Protein AF-A0A428P0E7-F1 (afdb_monomer)

Structure (mmCIF, N/CA/C/O backbone):
data_AF-A0A428P0E7-F1
#
_entry.id   AF-A0A428P0E7-F1
#
loop_
_atom_site.group_PDB
_atom_site.id
_atom_site.type_symbol
_atom_site.label_atom_id
_atom_site.label_alt_id
_atom_site.label_comp_id
_atom_site.label_asym_id
_atom_site.label_entity_id
_atom_site.label_seq_id
_atom_site.pdbx_PDB_ins_code
_atom_site.Cartn_x
_atom_site.Cartn_y
_atom_site.Cartn_z
_atom_site.occupancy
_atom_site.B_iso_or_equiv
_atom_site.auth_seq_id
_atom_site.auth_comp_id
_atom_site.auth_asym_id
_atom_site.auth_atom_id
_atom_site.pdbx_PDB_model_num
ATOM 1 N N . MET A 1 1 ? 19.859 0.993 2.991 1.00 83.44 1 MET A N 1
ATOM 2 C CA . MET A 1 1 ? 20.998 0.304 2.338 1.00 83.44 1 MET A CA 1
ATOM 3 C C . MET A 1 1 ? 20.613 -0.253 0.971 1.00 83.44 1 MET A C 1
ATOM 5 O O . MET A 1 1 ? 21.169 0.226 -0.002 1.00 83.44 1 MET A O 1
ATOM 9 N N . THR A 1 2 ? 19.647 -1.174 0.859 1.00 90.06 2 THR A N 1
ATOM 10 C CA . THR A 1 2 ? 19.227 -1.771 -0.430 1.00 90.06 2 THR A CA 1
ATOM 11 C C . THR A 1 2 ? 18.917 -0.750 -1.527 1.00 90.06 2 THR A C 1
ATOM 13 O O . THR A 1 2 ? 19.441 -0.873 -2.625 1.00 90.06 2 THR A O 1
ATOM 16 N N . ILE A 1 3 ? 18.139 0.295 -1.221 1.00 90.88 3 ILE A N 1
ATOM 17 C CA . ILE A 1 3 ? 17.806 1.360 -2.185 1.00 90.88 3 ILE A CA 1
ATOM 18 C C . ILE A 1 3 ? 19.071 2.040 -2.725 1.00 90.88 3 ILE A C 1
ATOM 20 O O . ILE A 1 3 ? 19.187 2.254 -3.923 1.00 90.88 3 ILE A O 1
ATOM 24 N N . ILE A 1 4 ? 20.049 2.312 -1.856 1.00 92.00 4 ILE A N 1
ATOM 25 C CA . ILE A 1 4 ? 21.324 2.932 -2.242 1.00 92.00 4 ILE A CA 1
ATOM 26 C C 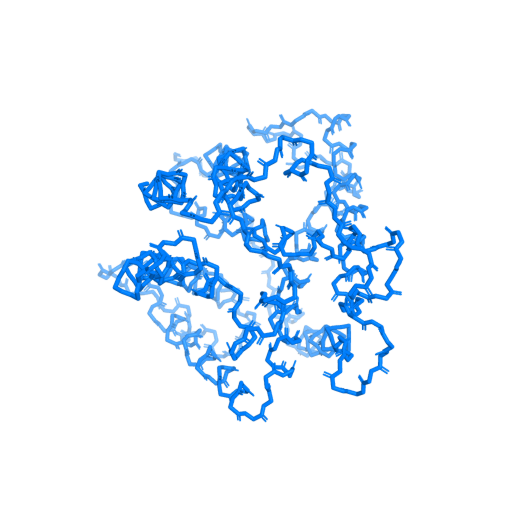. ILE A 1 4 ? 22.121 1.987 -3.147 1.00 92.00 4 ILE A C 1
ATOM 28 O O . ILE A 1 4 ? 22.670 2.426 -4.150 1.00 92.00 4 ILE A O 1
ATOM 32 N N . VAL A 1 5 ? 22.159 0.690 -2.824 1.00 92.25 5 V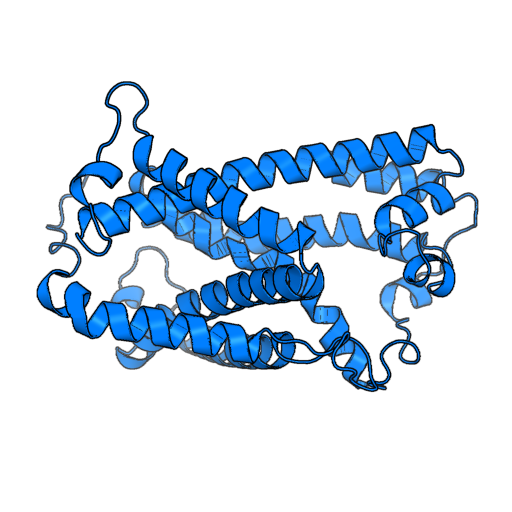AL A N 1
ATOM 33 C CA . VAL A 1 5 ? 22.839 -0.315 -3.657 1.00 92.25 5 VAL A CA 1
ATOM 34 C C . VAL A 1 5 ? 22.206 -0.383 -5.045 1.00 92.25 5 VAL A C 1
ATOM 36 O O . VAL A 1 5 ? 22.932 -0.361 -6.031 1.00 92.25 5 VAL A O 1
ATOM 39 N N . ILE A 1 6 ? 20.873 -0.413 -5.133 1.00 91.62 6 ILE A N 1
ATOM 40 C CA . ILE A 1 6 ? 20.148 -0.442 -6.412 1.00 91.62 6 ILE A CA 1
ATOM 41 C C . ILE A 1 6 ? 20.398 0.848 -7.200 1.00 91.62 6 ILE A C 1
ATOM 43 O O . ILE A 1 6 ? 20.739 0.778 -8.377 1.00 91.62 6 ILE A O 1
ATOM 47 N N . LEU A 1 7 ? 20.318 2.011 -6.547 1.00 92.31 7 LEU A N 1
ATOM 48 C CA . LEU A 1 7 ? 20.616 3.304 -7.163 1.00 92.31 7 LEU A CA 1
ATOM 49 C C . LEU A 1 7 ? 22.021 3.325 -7.765 1.00 92.31 7 LEU A C 1
ATOM 51 O O . LEU A 1 7 ? 22.182 3.654 -8.938 1.00 92.31 7 LEU A O 1
ATOM 55 N N . VAL A 1 8 ? 23.036 2.946 -6.986 1.00 91.56 8 VAL A N 1
ATOM 56 C CA . VAL A 1 8 ? 24.429 2.945 -7.450 1.00 91.56 8 VAL A CA 1
ATOM 57 C C . VAL A 1 8 ? 24.628 1.911 -8.555 1.00 91.56 8 VAL A C 1
ATOM 59 O O . VAL A 1 8 ? 25.238 2.227 -9.570 1.00 91.56 8 VAL A O 1
ATOM 62 N N . ALA A 1 9 ? 24.092 0.699 -8.402 1.00 90.69 9 ALA A N 1
ATOM 63 C CA . ALA A 1 9 ? 24.261 -0.370 -9.381 1.00 90.69 9 ALA A CA 1
ATOM 64 C C . ALA A 1 9 ? 23.660 -0.010 -10.746 1.00 90.69 9 ALA A C 1
ATOM 66 O O . ALA A 1 9 ? 24.335 -0.168 -11.763 1.00 90.69 9 ALA A O 1
ATOM 67 N N . LEU A 1 10 ? 22.428 0.510 -10.768 1.00 89.81 10 LEU A N 1
ATOM 68 C CA . LEU A 1 10 ? 21.762 0.907 -12.009 1.00 89.81 10 LEU A CA 1
ATOM 69 C C . LEU A 1 10 ? 22.475 2.087 -12.668 1.00 89.81 10 LEU A C 1
ATOM 71 O O . LEU A 1 10 ? 22.758 2.032 -13.862 1.00 89.81 10 LEU A O 1
ATOM 75 N N . LEU A 1 11 ? 22.822 3.124 -11.897 1.00 88.00 11 LEU A N 1
ATOM 76 C CA . LEU A 1 11 ? 23.466 4.313 -12.453 1.00 88.00 11 LEU A CA 1
ATOM 77 C C . LEU A 1 11 ? 24.890 4.040 -12.936 1.00 88.00 11 LEU A C 1
ATOM 79 O O . LEU A 1 11 ? 25.267 4.585 -13.969 1.00 88.00 11 LEU A O 1
ATOM 83 N N . VAL A 1 12 ? 25.684 3.230 -12.230 1.00 88.00 12 VAL A N 1
ATOM 84 C CA . VAL A 1 12 ? 27.080 2.949 -12.612 1.00 88.00 12 VAL A CA 1
ATOM 85 C C . VAL A 1 12 ? 27.158 2.052 -13.839 1.00 88.00 12 VAL A C 1
ATOM 87 O O . VAL A 1 12 ? 28.001 2.310 -14.693 1.00 88.00 12 VAL A O 1
ATOM 90 N N . LYS A 1 13 ? 26.311 1.020 -13.929 1.00 85.06 13 LYS A N 1
ATOM 91 C CA . LYS A 1 13 ? 26.314 0.117 -15.081 1.00 85.06 13 LYS A CA 1
ATOM 92 C C . LYS A 1 13 ? 25.727 0.793 -16.306 1.00 85.06 13 LYS A C 1
ATOM 94 O O . LYS A 1 13 ? 26.490 1.097 -17.206 1.00 85.06 13 LYS A O 1
ATOM 99 N N . ALA A 1 14 ? 24.423 1.077 -16.308 1.00 77.31 14 ALA A N 1
ATOM 100 C CA . ALA A 1 14 ? 23.717 1.770 -17.392 1.00 77.31 14 ALA A CA 1
ATOM 101 C C . ALA A 1 14 ? 24.286 1.483 -18.806 1.00 77.31 14 ALA A C 1
ATOM 103 O O . ALA A 1 14 ? 24.466 2.407 -19.600 1.00 77.31 14 ALA A O 1
ATOM 104 N N . ASP A 1 15 ? 24.603 0.213 -19.111 1.00 69.44 15 ASP A N 1
ATOM 105 C CA . ASP A 1 15 ? 25.441 -0.150 -20.272 1.00 69.44 15 ASP A CA 1
ATOM 106 C C . ASP A 1 15 ? 24.733 0.169 -21.606 1.00 69.44 15 ASP A C 1
ATOM 108 O O . ASP A 1 15 ? 25.370 0.357 -22.641 1.00 69.44 15 ASP A O 1
ATOM 112 N N . ARG A 1 16 ? 23.396 0.275 -21.575 1.00 74.06 16 ARG A N 1
ATOM 113 C CA . ARG A 1 16 ? 22.530 0.660 -22.703 1.00 74.06 16 ARG A CA 1
ATOM 114 C C . ARG A 1 16 ? 22.302 2.174 -22.830 1.00 74.06 16 ARG A C 1
ATOM 116 O O . ARG A 1 16 ? 21.507 2.601 -23.663 1.00 74.06 16 ARG A O 1
ATOM 123 N N . GLY A 1 17 ? 23.002 2.982 -22.037 1.00 79.62 17 GLY A N 1
ATOM 124 C CA . GLY A 1 17 ? 22.859 4.434 -22.005 1.00 79.62 17 GLY A CA 1
ATOM 125 C C . GLY A 1 17 ? 21.896 4.926 -20.924 1.00 79.62 17 GLY A C 1
ATOM 126 O O . GLY A 1 17 ? 21.330 4.151 -20.152 1.00 79.62 17 GLY A O 1
ATOM 127 N N . ARG A 1 18 ? 21.754 6.251 -20.843 1.00 87.38 18 ARG A N 1
ATOM 128 C CA . ARG A 1 18 ? 20.856 6.926 -19.902 1.00 87.38 18 ARG A CA 1
ATOM 129 C C . ARG A 1 18 ? 19.922 7.850 -20.664 1.00 87.38 18 ARG A C 1
ATOM 131 O O . ARG A 1 18 ? 20.358 8.525 -21.596 1.00 87.38 18 ARG A O 1
ATOM 138 N N . HIS A 1 19 ? 18.673 7.902 -20.227 1.00 88.81 19 HIS A N 1
ATOM 139 C CA . HIS A 1 19 ? 17.723 8.912 -20.674 1.00 88.81 19 HIS A CA 1
ATOM 140 C C . HIS A 1 19 ? 18.153 10.295 -20.187 1.00 88.81 19 HIS A C 1
ATOM 142 O O . HIS A 1 19 ? 18.845 10.428 -19.173 1.00 88.81 19 HIS A O 1
ATOM 148 N N . ASP A 1 20 ? 17.763 11.338 -20.910 1.00 90.50 20 ASP A N 1
ATOM 149 C CA . ASP A 1 20 ? 17.985 12.704 -20.461 1.00 90.50 20 ASP A CA 1
ATOM 150 C C . ASP A 1 20 ? 17.003 13.077 -19.337 1.00 90.50 20 ASP A C 1
ATOM 152 O O . ASP A 1 20 ? 16.011 12.392 -19.072 1.00 90.50 20 ASP A O 1
ATOM 156 N N . ALA A 1 21 ? 17.284 14.180 -18.641 1.00 89.31 21 ALA A N 1
ATOM 157 C CA . ALA A 1 21 ? 16.435 14.623 -17.538 1.00 89.31 21 ALA A CA 1
ATOM 158 C C . ALA A 1 21 ? 15.008 14.943 -18.006 1.00 89.31 21 ALA A C 1
ATOM 160 O O . ALA A 1 21 ? 14.056 14.665 -17.280 1.00 89.31 21 ALA A O 1
ATOM 161 N N . ASN A 1 22 ? 14.840 15.481 -19.218 1.00 91.25 22 ASN A N 1
ATOM 162 C CA . ASN A 1 22 ? 13.511 15.788 -19.729 1.00 91.25 22 ASN A CA 1
ATOM 163 C C . ASN A 1 22 ? 12.680 14.510 -19.877 1.00 91.25 22 ASN A C 1
ATOM 165 O O . ASN A 1 22 ? 11.559 14.452 -19.371 1.00 91.25 22 ASN A O 1
ATOM 169 N N . TYR A 1 23 ? 13.247 13.459 -20.474 1.00 88.69 23 TYR A N 1
ATOM 170 C CA . TYR A 1 23 ? 12.578 12.168 -20.571 1.00 88.69 23 TYR A CA 1
ATOM 171 C C . TYR A 1 23 ? 12.261 11.586 -19.189 1.00 88.69 23 TYR A C 1
ATOM 173 O O . TYR A 1 23 ? 11.112 11.247 -18.924 1.00 88.69 23 TYR A O 1
ATOM 181 N N . ALA A 1 24 ? 13.240 11.528 -18.282 1.00 88.81 24 ALA A N 1
ATOM 182 C CA . ALA A 1 24 ? 13.066 10.887 -16.976 1.00 88.81 24 ALA A CA 1
ATOM 183 C C . ALA A 1 24 ? 12.005 11.560 -16.081 1.00 88.81 24 ALA A C 1
ATOM 185 O O . ALA A 1 24 ? 11.375 10.873 -15.276 1.00 88.81 24 ALA A O 1
ATOM 186 N N . PHE A 1 25 ? 11.808 12.880 -16.198 1.00 89.50 25 PHE A N 1
ATOM 187 C CA . PHE A 1 25 ? 10.859 13.630 -15.363 1.00 89.50 25 PHE A CA 1
ATOM 188 C C . PHE A 1 25 ? 9.503 13.898 -16.015 1.00 89.50 25 PHE A C 1
ATOM 190 O O . PHE A 1 25 ? 8.534 14.129 -15.292 1.00 89.50 25 PHE A O 1
ATOM 197 N N . THR A 1 26 ? 9.419 13.924 -17.347 1.00 88.50 26 THR A N 1
ATOM 198 C CA . THR A 1 26 ? 8.204 14.394 -18.038 1.00 88.50 26 THR A CA 1
ATOM 199 C C . THR A 1 26 ? 7.584 13.366 -18.967 1.00 88.50 26 THR A C 1
ATOM 201 O O . THR A 1 26 ? 6.390 13.467 -19.253 1.00 88.50 26 THR A O 1
ATOM 204 N N . ASN A 1 27 ? 8.351 12.379 -19.433 1.00 87.88 27 ASN A N 1
ATOM 205 C CA . ASN A 1 27 ? 7.828 11.428 -20.396 1.00 87.88 27 ASN A CA 1
ATOM 206 C C . ASN A 1 27 ? 6.985 10.347 -19.711 1.00 87.88 27 ASN A C 1
ATOM 208 O O . ASN A 1 27 ? 7.417 9.702 -18.758 1.00 87.88 27 ASN A O 1
ATOM 212 N N . TYR A 1 28 ? 5.789 10.122 -20.245 1.00 86.88 28 TYR A N 1
ATOM 213 C CA . TYR A 1 28 ? 4.953 8.973 -19.939 1.00 86.88 28 TYR A CA 1
ATOM 214 C C . TYR A 1 28 ? 4.193 8.562 -21.200 1.00 86.88 28 TYR A C 1
ATOM 216 O O . TYR A 1 28 ? 3.662 9.402 -21.932 1.00 86.88 28 TYR A O 1
ATOM 224 N N . ASP A 1 29 ? 4.136 7.258 -21.451 1.00 85.88 29 ASP A N 1
ATOM 225 C CA . ASP A 1 29 ? 3.458 6.720 -22.622 1.00 85.88 29 ASP A CA 1
ATOM 226 C C . ASP A 1 29 ? 1.941 6.618 -22.387 1.00 85.88 29 ASP A C 1
ATOM 228 O O . ASP A 1 29 ? 1.489 6.143 -21.343 1.00 85.88 29 ASP A O 1
ATOM 232 N N . LYS A 1 30 ? 1.149 7.069 -23.365 1.00 87.44 30 LYS A N 1
ATOM 233 C CA . LYS A 1 30 ? -0.328 7.054 -23.329 1.00 87.44 30 LYS A CA 1
ATOM 234 C C . LYS A 1 30 ? -0.948 5.956 -24.197 1.00 87.44 30 LYS A C 1
ATOM 236 O O . LYS A 1 30 ? -2.160 5.751 -24.153 1.00 87.44 30 LYS A O 1
ATOM 241 N N . SER A 1 31 ? -0.145 5.297 -25.025 1.00 83.94 31 SER A N 1
ATOM 242 C CA . SER A 1 31 ? -0.587 4.364 -26.058 1.00 83.94 31 SER A CA 1
ATOM 243 C C . SER A 1 31 ? -0.926 2.983 -25.495 1.00 83.94 31 SER A C 1
ATOM 245 O O . SER A 1 31 ? -1.916 2.388 -25.915 1.00 83.94 31 SER A O 1
ATOM 247 N N . PHE A 1 32 ? -0.182 2.501 -24.493 1.00 82.00 32 PHE A N 1
ATOM 248 C CA . PHE A 1 32 ? -0.351 1.136 -23.969 1.00 82.00 32 PHE A CA 1
ATOM 249 C C . PHE A 1 32 ? -1.621 0.916 -23.145 1.00 82.00 32 PHE A C 1
ATOM 251 O O . PHE A 1 32 ? -2.150 -0.192 -23.105 1.00 82.00 32 PHE A O 1
ATOM 258 N N . SER A 1 33 ? -2.104 1.947 -22.454 1.00 83.31 33 SER A N 1
ATOM 259 C CA . SER A 1 33 ? -3.236 1.821 -21.529 1.00 83.31 33 SER A CA 1
ATOM 260 C C . SER A 1 33 ? -4.596 1.967 -22.230 1.00 83.31 33 SER A C 1
ATOM 262 O O . SER A 1 33 ? -5.616 1.538 -21.696 1.00 83.31 33 SER A O 1
ATOM 264 N N . GLY A 1 34 ? -4.637 2.622 -23.397 1.00 84.62 34 GLY A N 1
ATOM 265 C CA . GLY A 1 34 ? -5.872 3.014 -24.083 1.00 84.62 34 GLY A CA 1
ATOM 266 C C . GLY A 1 34 ? -6.659 4.153 -23.412 1.00 84.62 34 GLY A C 1
ATOM 267 O O . GLY A 1 34 ? -7.690 4.566 -23.936 1.00 84.62 34 GLY A O 1
ATOM 268 N N . TRP A 1 35 ? -6.180 4.696 -22.286 1.00 86.31 35 TRP A N 1
ATOM 269 C CA . TRP A 1 35 ? -6.832 5.777 -21.529 1.00 86.31 35 TRP A CA 1
ATOM 270 C C . TRP A 1 35 ? -6.498 7.191 -22.033 1.00 86.31 35 TRP A C 1
ATOM 272 O O . TRP A 1 35 ? -7.020 8.176 -21.505 1.00 86.31 35 TRP A O 1
ATOM 282 N N . GLY A 1 36 ? -5.617 7.320 -23.029 1.00 88.25 36 GLY A N 1
ATOM 283 C CA . GLY A 1 36 ? -5.166 8.617 -23.533 1.00 88.25 36 GLY A CA 1
ATOM 284 C C . GLY A 1 36 ? -4.513 9.444 -22.422 1.00 88.25 36 GLY A C 1
ATOM 285 O O . GLY A 1 36 ? -3.641 8.954 -21.703 1.00 88.25 36 GLY A O 1
ATOM 286 N N . ASP A 1 37 ? -4.956 10.687 -22.237 1.00 87.44 37 ASP A N 1
ATOM 287 C CA . ASP A 1 37 ? -4.425 11.582 -21.196 1.00 87.44 37 ASP A CA 1
ATOM 288 C C . ASP A 1 37 ? -4.710 11.099 -19.767 1.00 87.44 37 ASP A C 1
ATOM 290 O O . ASP A 1 37 ? -3.963 11.420 -18.842 1.00 87.44 37 ASP A O 1
ATOM 294 N N . PHE A 1 38 ? -5.738 10.269 -19.571 1.00 88.06 38 PHE A N 1
ATOM 295 C CA . PHE A 1 38 ? -6.090 9.744 -18.251 1.00 88.06 38 PHE A CA 1
ATOM 296 C C . PHE A 1 38 ? -5.116 8.656 -17.752 1.00 88.06 38 PHE A C 1
ATOM 298 O O . PHE A 1 38 ? -5.129 8.301 -16.574 1.00 88.06 38 PHE A O 1
ATOM 305 N N . THR A 1 39 ? -4.201 8.180 -18.609 1.00 88.69 39 THR A N 1
ATOM 306 C CA . THR A 1 39 ? -3.146 7.206 -18.259 1.00 88.69 39 THR A CA 1
ATOM 307 C C . THR A 1 39 ? -2.304 7.647 -17.066 1.00 88.69 39 THR A C 1
ATOM 309 O O . THR A 1 39 ? -1.896 6.812 -16.261 1.00 88.69 39 THR A O 1
ATOM 312 N N . PHE A 1 40 ? -2.083 8.955 -16.914 1.00 88.06 40 PHE A N 1
ATOM 313 C CA . PHE A 1 40 ? -1.336 9.508 -15.786 1.00 88.06 40 PHE A CA 1
ATOM 314 C C . PHE A 1 40 ? -1.945 9.106 -14.434 1.00 88.06 40 PHE A C 1
ATOM 316 O O . PHE A 1 40 ? -1.228 8.680 -13.531 1.00 88.06 40 PHE A O 1
ATOM 323 N N . PHE A 1 41 ? -3.274 9.176 -14.308 1.00 88.00 41 PHE A N 1
ATOM 324 C CA . PHE A 1 41 ? -3.961 8.795 -13.076 1.00 88.00 41 PHE A CA 1
ATOM 325 C C . PHE A 1 41 ? -3.919 7.285 -12.855 1.00 88.00 41 PHE A C 1
ATOM 327 O O . PHE A 1 41 ? -3.707 6.847 -11.731 1.00 88.00 41 PHE A O 1
ATOM 334 N N . ILE A 1 42 ? -4.018 6.474 -13.910 1.00 86.44 42 ILE A N 1
ATOM 335 C CA . ILE A 1 42 ? -3.838 5.019 -13.791 1.00 86.44 42 ILE A CA 1
ATOM 336 C C . ILE A 1 42 ? -2.420 4.681 -13.293 1.00 86.44 42 ILE A C 1
ATOM 338 O O . ILE A 1 42 ? -2.253 3.836 -12.417 1.00 86.44 42 ILE A O 1
ATOM 342 N N . GLY A 1 43 ? -1.395 5.395 -13.762 1.00 86.19 43 GLY A N 1
ATOM 343 C CA . GLY A 1 43 ? -0.017 5.247 -13.281 1.00 86.19 43 GLY A CA 1
ATOM 344 C C . GLY A 1 43 ? 0.200 5.643 -11.813 1.00 86.19 43 GLY A C 1
ATOM 345 O O . GLY A 1 43 ? 1.211 5.264 -11.225 1.00 86.19 43 GLY A O 1
ATOM 346 N N . LEU A 1 44 ? -0.741 6.363 -11.190 1.00 86.12 44 LEU A N 1
ATOM 347 C CA . LEU A 1 44 ? -0.668 6.763 -9.781 1.00 86.12 44 LEU A CA 1
ATOM 348 C C . LEU A 1 44 ? -1.036 5.618 -8.817 1.00 86.12 44 LEU A C 1
ATOM 350 O O . LEU A 1 44 ? -0.634 5.644 -7.653 1.00 86.12 44 LEU A O 1
ATOM 354 N N . LEU A 1 45 ? -1.744 4.589 -9.299 1.00 83.00 45 LEU A N 1
ATOM 355 C CA . LEU A 1 45 ? -2.230 3.453 -8.501 1.00 83.00 45 LEU A CA 1
ATOM 356 C C . LEU A 1 45 ? -1.119 2.696 -7.746 1.00 83.00 45 LEU A C 1
ATOM 358 O O . LEU A 1 45 ? -1.257 2.515 -6.533 1.00 83.00 45 LEU A O 1
ATOM 362 N N . PRO A 1 46 ? -0.000 2.279 -8.381 1.00 83.31 46 PRO A N 1
ATOM 363 C CA . PRO A 1 46 ? 1.081 1.599 -7.666 1.00 83.31 46 PRO A CA 1
ATOM 364 C C . PRO A 1 46 ? 1.734 2.487 -6.605 1.00 83.31 46 PRO A C 1
ATOM 366 O O . PRO A 1 46 ? 2.123 2.000 -5.549 1.00 83.31 46 PRO A O 1
ATOM 369 N N . SER A 1 47 ? 1.823 3.796 -6.844 1.00 84.75 47 SER A N 1
ATOM 370 C CA . SER A 1 47 ? 2.347 4.736 -5.851 1.00 84.75 47 SER A CA 1
ATOM 371 C C . SER A 1 47 ? 1.402 4.851 -4.653 1.00 84.75 47 SER A C 1
ATOM 373 O O . SER A 1 47 ? 1.855 4.751 -3.516 1.00 84.75 47 SER A O 1
ATOM 375 N N . ALA A 1 48 ? 0.089 4.963 -4.880 1.00 84.38 48 ALA A N 1
ATOM 376 C CA . ALA A 1 48 ? -0.907 4.961 -3.804 1.00 84.38 48 ALA A CA 1
ATOM 377 C C . ALA A 1 48 ? -0.855 3.666 -2.970 1.00 84.38 48 ALA A C 1
ATOM 379 O O . ALA A 1 48 ? -0.876 3.723 -1.740 1.00 84.38 48 ALA A O 1
ATOM 380 N N . TYR A 1 49 ? -0.664 2.509 -3.622 1.00 83.44 49 TYR A N 1
ATOM 381 C CA . TYR A 1 49 ? -0.459 1.219 -2.948 1.00 83.44 49 TYR A CA 1
ATOM 382 C C . TYR A 1 49 ? 0.647 1.306 -1.886 1.00 83.44 49 TYR A C 1
ATOM 384 O O . TYR A 1 49 ? 0.464 0.820 -0.767 1.00 83.44 49 TYR A O 1
ATOM 392 N N . THR A 1 50 ? 1.787 1.933 -2.206 1.00 85.31 50 THR A N 1
ATOM 393 C CA . THR A 1 50 ? 2.958 1.961 -1.307 1.00 85.31 50 THR A CA 1
ATOM 394 C C . THR A 1 50 ? 2.722 2.705 0.009 1.00 85.31 50 THR A C 1
ATOM 396 O O . THR A 1 50 ? 3.331 2.339 1.010 1.00 85.31 50 THR A O 1
ATOM 399 N N . PHE A 1 51 ? 1.791 3.664 0.045 1.00 85.50 51 PHE A N 1
ATOM 400 C CA . PHE A 1 51 ? 1.465 4.456 1.241 1.00 85.50 51 PHE A CA 1
ATOM 401 C C . PHE A 1 51 ? 0.261 3.920 2.038 1.00 85.50 51 PHE A C 1
ATOM 403 O O . PHE A 1 51 ? -0.078 4.446 3.100 1.00 85.50 51 PHE A O 1
ATOM 410 N N . SER A 1 52 ? -0.388 2.850 1.576 1.00 83.75 52 SER A N 1
ATOM 411 C CA . SER A 1 52 ? -1.622 2.325 2.186 1.00 83.75 52 SER A CA 1
ATOM 412 C C . SER A 1 52 ? -1.462 1.809 3.627 1.00 83.75 52 SER A C 1
ATOM 414 O O . SER A 1 52 ? -2.414 1.794 4.409 1.00 83.75 52 SER A O 1
ATOM 416 N N . ALA A 1 53 ? -0.256 1.399 4.025 1.00 83.12 53 ALA A N 1
ATOM 417 C CA . ALA A 1 53 ? -0.014 0.773 5.325 1.00 83.12 53 ALA A CA 1
ATOM 418 C C . ALA A 1 53 ? 0.409 1.753 6.434 1.00 83.12 53 ALA A C 1
ATOM 420 O O . ALA A 1 53 ? 0.561 1.328 7.579 1.00 83.12 53 ALA A O 1
ATOM 421 N N . VAL A 1 54 ? 0.569 3.051 6.153 1.00 86.44 54 VAL A N 1
ATOM 422 C CA . VAL A 1 54 ? 1.097 4.024 7.134 1.00 86.44 54 VAL A CA 1
ATOM 423 C C . VAL A 1 54 ? 0.237 4.087 8.405 1.00 86.44 54 VAL A C 1
ATOM 425 O O . VAL A 1 54 ? 0.754 4.177 9.520 1.00 86.44 54 VAL A O 1
ATOM 428 N N . GLY A 1 55 ? -1.086 3.956 8.271 1.00 83.94 55 GLY A N 1
ATOM 429 C CA . GLY A 1 55 ? -2.008 3.945 9.409 1.00 83.94 55 GLY A CA 1
ATOM 430 C C . GLY A 1 55 ? -1.840 2.742 10.346 1.00 83.94 55 GLY A C 1
ATOM 431 O O . GLY A 1 55 ? -2.211 2.831 11.520 1.00 83.94 55 GLY A O 1
ATOM 432 N N . MET A 1 56 ? -1.207 1.652 9.897 1.00 85.12 56 MET A N 1
ATOM 433 C CA . MET A 1 56 ? -0.959 0.459 10.717 1.00 85.12 56 MET A CA 1
ATOM 434 C C . MET A 1 56 ? -0.019 0.733 11.892 1.00 85.12 56 MET A C 1
ATOM 436 O O . MET A 1 56 ? -0.045 -0.017 12.865 1.00 85.12 56 MET A O 1
ATOM 440 N N . ILE A 1 57 ? 0.747 1.830 11.873 1.00 88.38 57 ILE A N 1
ATOM 441 C CA . ILE A 1 57 ? 1.558 2.274 13.020 1.00 88.38 57 ILE A CA 1
ATOM 442 C C . ILE A 1 57 ? 0.683 2.431 14.278 1.00 88.38 57 ILE A C 1
ATOM 444 O O . ILE A 1 57 ? 1.121 2.115 15.384 1.00 88.38 57 ILE A O 1
ATOM 448 N N . SER A 1 58 ? -0.582 2.836 14.115 1.00 88.31 58 SER A N 1
ATOM 449 C CA . SER A 1 58 ? -1.538 2.958 15.224 1.00 88.31 58 SER A CA 1
ATOM 450 C C . SER A 1 58 ? -1.832 1.631 15.930 1.00 88.31 58 SER A C 1
ATOM 452 O O . SER A 1 58 ? -2.063 1.624 17.137 1.00 88.31 58 SER A O 1
ATOM 454 N N . SER A 1 59 ? -1.739 0.496 15.228 1.00 86.19 59 SER A N 1
ATOM 455 C CA . SER A 1 59 ? -1.974 -0.827 15.822 1.00 86.19 59 SER A CA 1
ATOM 456 C C . SER A 1 59 ? -0.935 -1.206 16.884 1.00 86.19 59 SER A C 1
ATOM 458 O O . SER A 1 59 ? -1.193 -2.074 17.714 1.00 86.19 59 SER A O 1
ATOM 460 N N . MET A 1 60 ? 0.231 -0.547 16.885 1.00 83.31 60 MET A N 1
ATOM 461 C CA . MET A 1 60 ? 1.316 -0.752 17.854 1.00 83.31 60 MET A CA 1
ATOM 462 C C . MET A 1 60 ? 1.298 0.279 18.996 1.00 83.31 60 MET A C 1
ATOM 464 O O . MET A 1 60 ? 2.253 0.369 19.774 1.00 83.31 60 MET A O 1
ATOM 468 N N . ALA A 1 61 ? 0.227 1.071 19.122 1.00 87.31 61 ALA A N 1
ATOM 469 C CA . ALA A 1 61 ? 0.129 2.111 20.144 1.00 87.31 61 ALA A CA 1
ATOM 470 C C . ALA A 1 61 ? 0.263 1.552 21.571 1.00 87.31 61 ALA A C 1
ATOM 472 O O . ALA A 1 61 ? 0.958 2.156 22.384 1.00 87.31 61 ALA A O 1
ATOM 473 N N . GLU A 1 62 ? -0.308 0.375 21.855 1.00 80.62 62 GLU A N 1
ATOM 474 C CA . GLU A 1 62 ? -0.251 -0.271 23.180 1.00 80.62 62 GLU A CA 1
ATOM 475 C C . GLU A 1 62 ? 1.183 -0.621 23.634 1.00 80.62 62 GLU A C 1
ATOM 477 O O . GLU A 1 62 ? 1.437 -0.757 24.826 1.00 80.62 62 GLU A O 1
ATOM 482 N N . GLN A 1 63 ? 2.140 -0.732 22.705 1.00 78.81 63 GLN A N 1
ATOM 483 C CA . GLN A 1 63 ? 3.549 -1.048 22.996 1.00 78.81 63 GLN A CA 1
ATOM 484 C C . GLN A 1 63 ? 4.457 0.183 22.977 1.00 78.81 63 GLN A C 1
ATOM 486 O O . GLN A 1 63 ? 5.662 0.092 23.217 1.00 78.81 63 GLN A O 1
ATOM 491 N N . THR A 1 64 ? 3.899 1.348 22.660 1.00 86.19 64 THR A N 1
ATOM 492 C CA . THR A 1 64 ? 4.668 2.574 22.497 1.00 86.19 64 THR A CA 1
ATOM 493 C C . THR A 1 64 ? 4.627 3.382 23.785 1.00 86.19 64 THR A C 1
ATOM 495 O O . THR A 1 64 ? 3.567 3.811 24.225 1.00 86.19 64 THR A O 1
ATOM 498 N N . ALA A 1 65 ? 5.789 3.684 24.365 1.00 85.56 65 ALA A N 1
ATOM 499 C CA . ALA A 1 65 ? 5.860 4.625 25.481 1.00 85.56 65 ALA A CA 1
ATOM 500 C C . ALA A 1 65 ? 5.400 6.026 25.029 1.00 85.56 65 ALA A C 1
ATOM 502 O O . ALA A 1 65 ? 5.998 6.583 24.109 1.00 85.56 65 ALA A O 1
ATOM 503 N N . GLN A 1 66 ? 4.402 6.613 25.699 1.00 87.38 66 GLN A N 1
ATOM 504 C CA . GLN A 1 66 ? 3.761 7.892 25.335 1.00 87.38 66 GLN A CA 1
ATOM 505 C C . GLN A 1 66 ? 3.106 7.879 23.933 1.00 87.38 66 GLN A C 1
ATOM 507 O O . GLN A 1 66 ? 3.496 8.658 23.048 1.00 87.38 66 GLN A O 1
ATOM 512 N N . PRO A 1 67 ? 2.084 7.032 23.710 1.00 86.62 67 PRO A N 1
ATOM 513 C CA . PRO A 1 67 ? 1.499 6.830 22.385 1.00 86.62 67 PRO A CA 1
ATOM 514 C C . PRO A 1 67 ? 0.856 8.107 21.827 1.00 86.62 67 PRO A C 1
ATOM 516 O O . PRO A 1 67 ? 1.001 8.387 20.641 1.00 86.62 67 PRO A O 1
ATOM 519 N N . ALA A 1 68 ? 0.269 8.945 22.691 1.00 86.00 68 ALA A N 1
ATOM 520 C CA . ALA A 1 68 ? -0.387 10.204 22.320 1.00 86.00 68 ALA A CA 1
ATOM 521 C C . ALA A 1 68 ? 0.522 11.227 21.605 1.00 86.00 68 ALA A C 1
ATOM 523 O O . ALA A 1 68 ? 0.022 12.163 20.988 1.00 86.00 68 ALA A O 1
ATOM 524 N N . VAL A 1 69 ? 1.850 11.080 21.693 1.00 86.69 69 VAL A N 1
ATOM 525 C CA . VAL A 1 69 ? 2.816 11.965 21.017 1.00 86.69 69 VAL A CA 1
ATOM 526 C C . VAL A 1 69 ? 3.668 11.192 20.018 1.00 86.69 69 VAL A C 1
ATOM 528 O O . VAL A 1 69 ? 3.904 11.677 18.911 1.00 86.69 69 VAL A O 1
ATOM 531 N N . LYS A 1 70 ? 4.140 9.992 20.378 1.00 90.44 70 LYS A N 1
ATOM 532 C CA . LYS A 1 70 ? 5.058 9.233 19.520 1.00 90.44 70 LYS A CA 1
ATOM 533 C C . LYS A 1 70 ? 4.372 8.611 18.310 1.00 90.44 70 LYS A C 1
ATOM 535 O O . LYS A 1 70 ? 4.970 8.634 17.241 1.00 90.44 70 LYS A O 1
ATOM 540 N N . VAL A 1 71 ? 3.141 8.111 18.444 1.00 91.62 71 VAL A N 1
ATOM 541 C CA . VAL A 1 71 ? 2.416 7.491 17.320 1.00 91.62 71 VAL A CA 1
ATOM 542 C C . VAL A 1 71 ? 2.089 8.527 16.234 1.00 91.62 71 VAL A C 1
ATOM 544 O O . VAL A 1 71 ? 2.482 8.297 15.089 1.00 91.62 71 VAL A O 1
ATOM 547 N N . PRO A 1 72 ? 1.493 9.701 16.546 1.00 89.38 72 PRO A N 1
ATOM 548 C CA . PRO A 1 72 ? 1.269 10.736 15.535 1.00 89.38 72 PRO A CA 1
ATOM 549 C C . PRO A 1 72 ? 2.566 11.226 14.883 1.00 89.38 72 PRO A C 1
ATOM 551 O O . PRO A 1 72 ? 2.632 11.337 13.663 1.00 89.38 72 PRO A O 1
ATOM 554 N N . ARG A 1 73 ? 3.632 11.444 15.669 1.00 90.19 73 ARG A N 1
ATOM 555 C CA . ARG A 1 73 ? 4.944 11.837 15.125 1.00 90.19 73 ARG A CA 1
ATOM 556 C C . ARG A 1 73 ? 5.530 10.781 14.194 1.00 90.19 73 ARG A C 1
ATOM 558 O O . ARG A 1 73 ? 6.079 11.147 13.163 1.00 90.19 73 ARG A O 1
ATOM 565 N N . ALA A 1 74 ? 5.423 9.501 14.544 1.00 91.94 74 ALA A N 1
ATOM 566 C CA . ALA A 1 74 ? 5.905 8.409 13.705 1.00 91.94 74 ALA A CA 1
ATOM 567 C C . ALA A 1 74 ? 5.158 8.367 12.366 1.00 91.94 74 ALA A C 1
ATOM 569 O O . ALA A 1 74 ?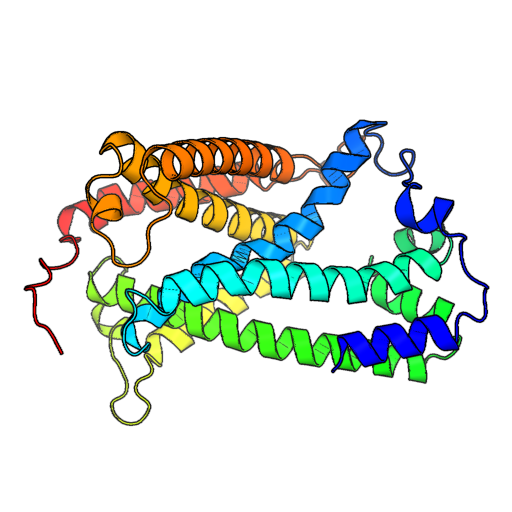 5.805 8.291 11.329 1.00 91.94 74 ALA A O 1
ATOM 570 N N . ILE A 1 75 ? 3.829 8.512 12.379 1.00 91.56 75 ILE A N 1
ATOM 571 C CA . ILE A 1 75 ? 3.010 8.603 11.159 1.00 91.56 75 ILE A CA 1
ATOM 572 C C . ILE A 1 75 ? 3.433 9.809 10.308 1.00 91.56 75 ILE A C 1
ATOM 574 O O . ILE A 1 75 ? 3.679 9.666 9.114 1.00 91.56 75 ILE A O 1
ATOM 578 N N . SER A 1 76 ? 3.583 10.991 10.914 1.00 90.81 76 SER A N 1
ATOM 579 C CA . SER A 1 76 ? 3.989 12.201 10.186 1.00 90.81 76 SER A CA 1
ATOM 580 C C . SER A 1 76 ? 5.413 12.134 9.627 1.00 90.81 76 SER A C 1
ATOM 582 O O . SER A 1 76 ? 5.676 12.736 8.593 1.00 90.81 76 SER A O 1
ATOM 584 N N . LEU A 1 77 ? 6.332 11.429 10.295 1.00 91.81 77 LEU A N 1
ATOM 585 C CA . LEU A 1 77 ? 7.713 11.241 9.833 1.00 91.81 77 LEU A CA 1
ATOM 586 C C . LEU A 1 77 ? 7.850 10.105 8.814 1.00 91.81 77 LEU A C 1
ATOM 588 O O . LEU A 1 77 ? 8.751 10.163 7.982 1.00 91.81 77 LEU A O 1
ATOM 592 N N . ALA A 1 78 ? 6.972 9.099 8.847 1.00 91.69 78 ALA A N 1
ATOM 593 C CA . ALA A 1 78 ? 6.989 7.996 7.891 1.00 91.69 78 ALA A CA 1
ATOM 594 C C . ALA A 1 78 ? 6.777 8.501 6.457 1.00 91.69 78 ALA A C 1
ATOM 596 O O . ALA A 1 78 ? 7.572 8.181 5.580 1.00 91.69 78 ALA A O 1
ATOM 597 N N . VAL A 1 79 ? 5.797 9.388 6.247 1.00 91.44 79 VAL A N 1
ATOM 598 C CA . VAL A 1 79 ? 5.449 9.923 4.919 1.00 91.44 79 VAL A CA 1
ATOM 599 C C . VAL A 1 79 ? 6.639 10.565 4.178 1.00 91.44 79 VAL A C 1
ATOM 601 O O . VAL A 1 79 ? 6.931 10.144 3.058 1.00 91.44 79 VAL A O 1
ATOM 604 N N . PRO A 1 80 ? 7.372 11.554 4.735 1.00 93.00 80 PRO A N 1
ATOM 605 C CA . PRO A 1 80 ? 8.513 12.145 4.035 1.00 93.00 80 PRO A CA 1
ATOM 606 C C . PRO A 1 80 ? 9.675 11.159 3.856 1.00 93.00 80 PRO A C 1
ATOM 608 O O . PRO A 1 80 ? 10.379 11.228 2.850 1.00 93.00 80 PRO A O 1
ATOM 611 N N . VAL A 1 81 ? 9.880 10.227 4.792 1.00 92.56 81 VAL A N 1
ATOM 612 C CA . VAL A 1 81 ? 10.925 9.197 4.672 1.00 92.56 81 VAL A CA 1
ATOM 613 C C . VAL A 1 81 ? 10.610 8.231 3.530 1.00 92.56 81 VAL A C 1
ATOM 615 O O . VAL A 1 81 ? 11.499 7.915 2.736 1.00 92.56 81 VAL A O 1
ATOM 618 N N . GLU A 1 82 ? 9.358 7.797 3.413 1.00 91.12 82 GLU A N 1
ATOM 619 C CA . GLU A 1 82 ? 8.862 6.961 2.317 1.00 91.12 82 GLU A CA 1
ATOM 620 C C . GLU A 1 82 ? 8.936 7.702 0.983 1.00 91.12 82 GLU A C 1
ATOM 622 O O . GLU A 1 82 ? 9.435 7.139 0.012 1.00 91.12 82 GLU A O 1
ATOM 627 N N . PHE A 1 83 ? 8.556 8.983 0.943 1.00 91.56 83 PHE A N 1
ATOM 628 C CA . PHE A 1 83 ? 8.672 9.818 -0.255 1.00 91.56 83 PHE A CA 1
ATOM 629 C C . PHE A 1 83 ? 10.119 9.913 -0.756 1.00 91.56 83 PHE A C 1
ATOM 631 O O . PHE A 1 83 ? 10.390 9.624 -1.921 1.00 91.56 83 PHE A O 1
ATOM 638 N N . ILE A 1 84 ? 11.070 10.258 0.121 1.00 93.50 84 ILE A N 1
ATOM 639 C CA . ILE A 1 84 ? 12.493 10.356 -0.246 1.00 93.50 84 ILE A CA 1
ATOM 640 C C . ILE A 1 84 ? 13.030 8.987 -0.676 1.00 93.50 84 ILE A C 1
ATOM 642 O O . ILE A 1 84 ? 13.743 8.883 -1.673 1.00 93.50 84 ILE A O 1
ATOM 646 N N . SER A 1 85 ? 12.677 7.924 0.048 1.00 91.94 85 SER A N 1
ATOM 647 C CA . SER A 1 85 ? 13.127 6.563 -0.259 1.00 91.94 85 SER A CA 1
ATOM 648 C C . SER A 1 85 ? 12.585 6.067 -1.602 1.00 91.94 85 SER A C 1
ATOM 650 O O . SER A 1 85 ? 13.342 5.510 -2.397 1.00 91.94 85 SER A O 1
ATOM 652 N N . GLY A 1 86 ? 11.302 6.306 -1.881 1.00 91.56 86 GLY A N 1
ATOM 653 C CA . GLY A 1 86 ? 10.657 5.985 -3.152 1.00 91.56 86 GLY A CA 1
ATOM 654 C C . GLY A 1 86 ? 11.262 6.774 -4.308 1.00 91.56 86 GLY A C 1
ATOM 655 O O . GLY A 1 86 ? 11.568 6.194 -5.346 1.00 91.56 86 GLY A O 1
ATOM 656 N N . LEU A 1 87 ? 11.544 8.064 -4.106 1.00 91.56 87 LEU A N 1
ATOM 657 C CA . LEU A 1 87 ? 12.205 8.901 -5.107 1.00 91.56 87 LEU A CA 1
ATOM 658 C C . LEU A 1 87 ? 13.610 8.377 -5.447 1.00 91.56 87 LEU A C 1
ATOM 660 O O . LEU A 1 87 ? 13.941 8.219 -6.620 1.00 91.56 87 LEU A O 1
ATOM 664 N N . LEU A 1 88 ? 14.417 8.036 -4.437 1.00 93.25 88 LEU A N 1
ATOM 665 C CA . LEU A 1 88 ? 15.748 7.448 -4.639 1.00 93.25 88 LEU A CA 1
ATOM 666 C C . LEU A 1 88 ? 15.697 6.073 -5.322 1.00 93.25 88 LEU A C 1
ATOM 668 O O . LEU A 1 88 ? 16.660 5.684 -5.976 1.00 93.25 88 LEU A O 1
ATOM 672 N N . PHE A 1 89 ? 14.598 5.335 -5.181 1.00 91.56 89 PHE A N 1
ATOM 673 C CA . PHE A 1 89 ? 14.414 4.054 -5.857 1.00 91.56 89 PHE A CA 1
ATOM 674 C C . PHE A 1 89 ? 13.954 4.218 -7.314 1.00 91.56 89 PHE A C 1
ATOM 676 O O . PHE A 1 89 ? 14.476 3.542 -8.196 1.00 91.56 89 PHE A O 1
ATOM 683 N N . ILE A 1 90 ? 13.009 5.125 -7.579 1.00 91.38 90 ILE A N 1
ATOM 684 C CA . ILE A 1 90 ? 12.374 5.292 -8.896 1.00 91.38 90 ILE A CA 1
ATOM 685 C C . ILE A 1 90 ? 13.241 6.107 -9.860 1.00 91.38 90 ILE A C 1
ATOM 687 O O . ILE A 1 90 ? 13.335 5.750 -11.030 1.00 91.38 90 ILE A O 1
ATOM 691 N N . LEU A 1 91 ? 13.923 7.163 -9.403 1.00 92.00 91 LEU A N 1
ATOM 692 C CA . LEU A 1 91 ? 14.763 7.987 -10.281 1.00 92.00 91 LEU A CA 1
ATOM 693 C C . LEU A 1 91 ? 15.791 7.184 -11.097 1.00 92.00 91 LEU A C 1
ATOM 695 O O . LEU A 1 91 ? 15.777 7.306 -12.322 1.00 92.00 91 LEU A O 1
ATOM 699 N N . PRO A 1 92 ? 16.663 6.346 -10.500 1.00 91.81 92 PRO A N 1
ATOM 700 C CA . PRO A 1 92 ? 17.641 5.588 -11.278 1.00 91.81 92 PRO A CA 1
ATOM 701 C C . PRO A 1 92 ? 16.975 4.649 -12.291 1.00 91.81 92 PRO A C 1
ATOM 703 O O . PRO A 1 92 ? 17.533 4.430 -13.363 1.00 91.81 92 PRO A O 1
ATOM 706 N N . ILE A 1 93 ? 15.773 4.147 -11.991 1.00 92.06 93 ILE A N 1
ATOM 707 C CA . ILE A 1 93 ? 14.972 3.341 -12.914 1.00 92.06 93 ILE A CA 1
ATOM 708 C C . ILE A 1 93 ? 14.533 4.198 -14.107 1.00 92.06 93 ILE A C 1
ATOM 710 O O . ILE A 1 93 ? 14.834 3.830 -15.236 1.00 92.06 93 ILE A O 1
ATOM 714 N N . CYS A 1 94 ? 13.929 5.370 -13.890 1.00 91.62 94 CYS A N 1
ATOM 715 C CA . CYS A 1 94 ? 13.513 6.265 -14.980 1.00 91.62 94 CYS A CA 1
ATOM 716 C C . CYS A 1 94 ? 14.678 6.676 -15.894 1.00 91.62 94 CYS A C 1
ATOM 718 O O . CYS A 1 94 ? 14.504 6.791 -17.104 1.00 91.62 94 CYS A O 1
ATOM 720 N N . PHE A 1 95 ? 15.877 6.861 -15.335 1.00 91.94 95 PHE A N 1
ATOM 721 C CA . PHE A 1 95 ? 17.070 7.217 -16.109 1.00 91.94 95 PHE A CA 1
ATOM 722 C C . PHE A 1 95 ? 17.675 6.056 -16.902 1.00 91.94 95 PHE A C 1
ATOM 724 O O . PHE A 1 95 ? 18.398 6.311 -17.861 1.00 91.94 95 PHE A O 1
ATOM 731 N N . THR A 1 96 ? 17.437 4.804 -16.511 1.00 91.88 96 THR A N 1
ATOM 732 C CA . THR A 1 96 ? 18.144 3.639 -17.082 1.00 91.88 96 THR A CA 1
ATOM 733 C C . THR A 1 96 ? 17.223 2.604 -17.716 1.00 91.88 96 THR A C 1
ATOM 735 O O . THR A 1 96 ? 17.711 1.662 -18.335 1.00 91.88 96 THR A O 1
ATOM 738 N N . MET A 1 97 ? 15.903 2.752 -17.584 1.00 89.62 97 MET A N 1
ATOM 739 C CA . MET A 1 97 ? 14.953 1.749 -18.049 1.00 89.62 97 MET A CA 1
ATOM 740 C C . MET A 1 97 ? 15.043 1.515 -19.568 1.00 89.62 97 MET A C 1
ATOM 742 O O . MET A 1 97 ? 15.197 2.475 -20.331 1.00 89.62 97 MET A O 1
ATOM 746 N N . PRO A 1 98 ? 14.924 0.254 -20.024 1.00 89.00 98 PRO A N 1
ATOM 747 C CA . PRO A 1 98 ? 14.802 -0.057 -21.446 1.00 89.00 98 PRO A CA 1
ATOM 748 C C . PRO A 1 98 ? 13.465 0.445 -22.025 1.00 89.00 98 PRO A C 1
ATOM 750 O O . PRO A 1 98 ? 12.608 0.913 -21.268 1.00 89.00 98 PRO A O 1
ATOM 753 N N . PRO A 1 99 ? 13.268 0.341 -23.355 1.00 88.00 99 PRO A N 1
ATOM 754 C CA . PRO A 1 99 ? 11.982 0.624 -23.987 1.00 88.00 99 PRO A CA 1
ATOM 755 C C . PRO A 1 99 ? 10.828 -0.103 -23.287 1.00 88.00 99 PRO A C 1
ATOM 757 O O . PRO A 1 99 ? 10.963 -1.252 -22.852 1.00 88.00 99 PRO A O 1
ATOM 760 N N . LEU A 1 100 ? 9.693 0.580 -23.154 1.00 86.00 100 LEU A N 1
ATOM 761 C CA . LEU A 1 100 ? 8.567 0.109 -22.348 1.00 86.00 100 LEU A CA 1
ATOM 762 C C . LEU A 1 100 ? 7.962 -1.191 -22.909 1.00 86.00 100 LEU A C 1
ATOM 764 O O . LEU A 1 100 ? 7.475 -2.026 -22.149 1.00 86.00 100 LEU A O 1
ATOM 768 N N . GLU A 1 101 ? 8.080 -1.414 -24.216 1.00 87.25 101 GLU A N 1
ATOM 769 C CA . GLU A 1 101 ? 7.674 -2.635 -24.911 1.00 87.25 101 GLU A CA 1
ATOM 770 C C . GLU A 1 101 ? 8.373 -3.877 -24.340 1.00 87.25 101 GLU A C 1
ATOM 772 O O . GLU A 1 101 ? 7.733 -4.914 -24.151 1.00 87.25 101 GLU A O 1
ATOM 777 N N . GLU A 1 102 ? 9.666 -3.774 -24.006 1.00 86.25 102 GLU A N 1
ATOM 778 C CA . GLU A 1 102 ? 10.458 -4.865 -23.412 1.00 86.25 102 GLU A CA 1
ATOM 779 C C . GLU A 1 102 ? 9.980 -5.186 -21.986 1.00 86.25 102 GLU A C 1
ATOM 781 O O . GLU A 1 102 ? 9.985 -6.341 -21.559 1.00 86.25 102 GLU A O 1
ATOM 786 N N . LEU A 1 103 ? 9.518 -4.173 -21.247 1.00 87.38 103 LEU A N 1
ATOM 787 C CA . LEU A 1 103 ? 9.035 -4.333 -19.874 1.00 87.38 103 LEU A CA 1
ATOM 788 C C . LEU A 1 103 ? 7.605 -4.876 -19.812 1.00 87.38 103 LEU A C 1
ATOM 790 O O . LEU A 1 103 ? 7.300 -5.681 -18.934 1.00 87.38 103 LEU A O 1
ATOM 794 N N . ILE A 1 104 ? 6.735 -4.463 -20.736 1.00 83.56 104 ILE A N 1
ATOM 795 C CA . ILE A 1 104 ? 5.340 -4.927 -20.801 1.00 83.56 104 ILE A CA 1
ATOM 796 C C . ILE A 1 104 ? 5.268 -6.377 -21.288 1.00 83.56 104 ILE A C 1
ATOM 798 O O . ILE A 1 104 ? 4.436 -7.150 -20.817 1.00 83.56 104 ILE A O 1
ATOM 802 N N . THR A 1 105 ? 6.154 -6.766 -22.207 1.00 84.19 105 THR A N 1
ATOM 803 C CA . THR A 1 105 ? 6.227 -8.139 -22.735 1.00 84.19 105 THR A CA 1
ATOM 804 C C . THR A 1 105 ? 7.106 -9.067 -21.892 1.00 84.19 105 THR A C 1
ATOM 806 O O . THR A 1 105 ? 7.344 -10.215 -22.274 1.00 84.19 105 THR A O 1
ATOM 809 N N . ALA A 1 106 ? 7.566 -8.597 -20.728 1.00 84.56 106 ALA A N 1
ATOM 810 C CA . ALA A 1 106 ? 8.408 -9.361 -19.823 1.00 84.56 106 ALA A CA 1
ATOM 811 C C . ALA A 1 106 ? 7.776 -10.706 -19.431 1.00 84.56 106 ALA A C 1
ATOM 813 O O . ALA A 1 106 ? 6.582 -10.811 -19.132 1.00 84.56 106 ALA A O 1
ATOM 814 N N . THR A 1 107 ? 8.613 -11.742 -19.361 1.00 76.94 107 THR A N 1
ATOM 815 C CA . THR A 1 107 ? 8.199 -13.088 -18.961 1.00 76.94 107 THR A CA 1
ATOM 816 C C . THR A 1 107 ? 7.502 -13.057 -17.597 1.00 76.94 107 THR A C 1
ATOM 818 O O . THR A 1 107 ? 7.980 -12.424 -16.655 1.00 76.94 107 THR A O 1
ATOM 821 N N . TYR A 1 108 ? 6.362 -13.746 -17.488 1.00 72.12 108 TYR A N 1
ATOM 822 C CA . TYR A 1 108 ? 5.505 -13.769 -16.292 1.00 72.12 108 TYR A CA 1
ATOM 823 C C . TYR A 1 108 ? 4.914 -12.404 -15.879 1.00 72.12 108 TYR A C 1
ATOM 825 O O . TYR A 1 108 ? 4.411 -12.275 -14.763 1.00 72.12 108 TYR A O 1
ATOM 833 N N . GLY A 1 109 ? 4.969 -11.385 -16.747 1.00 71.38 109 GLY A N 1
ATOM 834 C CA . GLY A 1 109 ? 4.459 -10.039 -16.458 1.00 71.38 109 GLY A CA 1
ATOM 835 C C . GLY A 1 109 ? 5.264 -9.288 -15.391 1.00 71.38 109 GLY A C 1
ATOM 836 O O . GLY A 1 109 ? 4.746 -8.369 -14.761 1.00 71.38 109 GLY A O 1
ATOM 837 N N . GLN A 1 110 ? 6.513 -9.695 -15.142 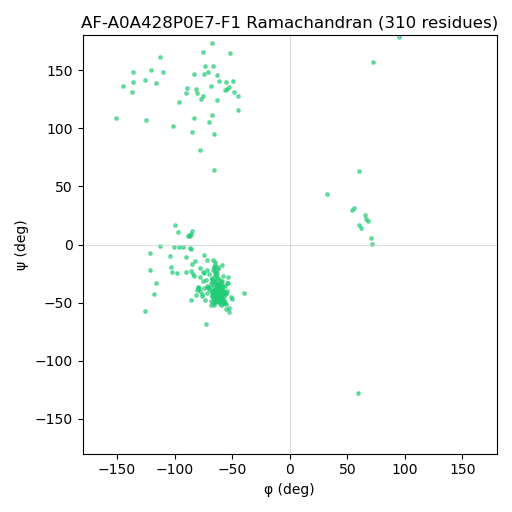1.00 83.00 110 GLN A N 1
ATOM 838 C CA . GLN A 1 110 ? 7.373 -9.109 -14.112 1.00 83.00 110 GLN A CA 1
ATOM 839 C C . GLN A 1 110 ? 8.382 -8.141 -14.738 1.00 83.00 110 GLN A C 1
ATOM 841 O O . GLN A 1 110 ? 9.408 -8.555 -15.275 1.00 83.00 110 GLN A O 1
ATOM 846 N N . ALA A 1 111 ? 8.122 -6.838 -14.627 1.00 87.56 111 ALA A N 1
ATOM 847 C CA . ALA A 1 111 ? 8.975 -5.812 -15.229 1.00 87.56 111 ALA A CA 1
ATOM 848 C C . ALA A 1 111 ? 10.343 -5.667 -14.533 1.00 87.56 111 ALA A C 1
ATOM 850 O O . ALA A 1 111 ? 11.359 -5.455 -15.192 1.00 87.56 111 ALA A O 1
ATOM 851 N N . LEU A 1 112 ? 10.396 -5.798 -13.202 1.00 90.25 112 LEU A N 1
ATOM 852 C CA . LEU A 1 112 ? 11.596 -5.473 -12.419 1.00 90.25 112 LEU A CA 1
ATOM 853 C C . LEU A 1 112 ? 12.802 -6.401 -12.696 1.00 90.25 112 LEU A C 1
ATOM 855 O O . LEU A 1 112 ? 13.903 -5.880 -12.887 1.00 90.25 112 LEU A O 1
ATOM 859 N N . PRO A 1 113 ? 12.651 -7.742 -12.776 1.00 90.50 113 PRO A N 1
ATOM 860 C CA . PRO A 1 113 ? 13.764 -8.629 -13.127 1.00 90.50 113 PRO A CA 1
ATOM 861 C C . PRO A 1 113 ? 14.314 -8.367 -14.534 1.00 90.50 113 PRO A C 1
ATOM 863 O O . PRO A 1 113 ? 15.530 -8.325 -14.722 1.00 90.50 113 PRO A O 1
ATOM 866 N N . THR A 1 114 ? 13.426 -8.151 -15.509 1.00 89.94 114 THR A N 1
ATOM 867 C CA . THR A 1 114 ? 13.791 -7.837 -16.899 1.00 89.94 114 THR A CA 1
ATOM 868 C C . THR A 1 114 ? 14.534 -6.510 -16.978 1.00 89.94 114 THR A C 1
ATOM 870 O O . THR A 1 114 ? 15.574 -6.423 -17.627 1.00 89.94 114 THR A O 1
ATOM 873 N N . LEU A 1 115 ? 14.070 -5.504 -16.233 1.00 92.00 115 LEU A N 1
ATOM 874 C CA . LEU A 1 115 ? 14.737 -4.213 -16.118 1.00 92.00 115 LEU A CA 1
ATOM 875 C C . LEU A 1 115 ? 16.151 -4.360 -15.555 1.00 92.00 115 LEU A C 1
ATOM 877 O O . LEU A 1 115 ? 17.105 -3.898 -16.175 1.00 92.00 115 LEU A O 1
ATOM 881 N N . PHE A 1 116 ? 16.316 -5.044 -14.420 1.00 92.44 116 PHE A N 1
ATOM 882 C CA . PHE A 1 116 ? 17.640 -5.245 -13.825 1.00 92.44 116 PHE A CA 1
ATOM 883 C C . PHE A 1 116 ? 18.577 -6.015 -14.755 1.00 92.44 116 PHE A C 1
ATOM 885 O O . PHE A 1 116 ? 19.736 -5.634 -14.894 1.00 92.44 116 PHE A O 1
ATOM 892 N N . ARG A 1 117 ? 18.088 -7.054 -15.441 1.00 91.00 117 ARG A N 1
ATOM 893 C CA . ARG A 1 117 ? 18.877 -7.797 -16.435 1.00 91.00 117 ARG A CA 1
ATOM 894 C C . ARG A 1 117 ? 19.315 -6.902 -17.591 1.00 91.00 117 ARG A C 1
ATOM 896 O O . ARG A 1 117 ? 20.491 -6.917 -17.944 1.00 91.00 117 ARG A O 1
ATOM 903 N N . SER A 1 118 ? 18.394 -6.120 -18.147 1.00 89.00 118 SER A N 1
ATOM 904 C CA . SER A 1 118 ? 18.661 -5.219 -19.270 1.00 89.00 118 SER A CA 1
ATOM 905 C C . SER A 1 118 ? 19.683 -4.132 -18.914 1.00 89.00 118 SER A C 1
ATOM 907 O O . SER A 1 118 ? 20.577 -3.851 -19.708 1.00 89.00 118 SER A O 1
ATOM 909 N N . VAL A 1 119 ? 19.585 -3.548 -17.715 1.00 90.00 119 VAL A N 1
ATOM 910 C CA . VAL A 1 119 ? 20.466 -2.447 -17.282 1.00 90.00 119 VAL A CA 1
ATOM 911 C C . VAL A 1 119 ? 21.845 -2.937 -16.842 1.00 90.00 119 VAL A C 1
ATOM 913 O O . VAL A 1 119 ? 22.848 -2.289 -17.134 1.00 90.00 119 VAL A O 1
ATOM 916 N N . ILE A 1 120 ? 21.909 -4.063 -16.124 1.00 90.62 120 ILE A N 1
ATOM 917 C CA . ILE A 1 120 ? 23.161 -4.600 -15.565 1.00 90.62 120 ILE A CA 1
ATOM 918 C C . ILE A 1 120 ? 23.939 -5.441 -16.587 1.00 90.62 120 ILE A C 1
ATOM 920 O O . ILE A 1 120 ? 25.147 -5.617 -16.433 1.00 90.62 120 ILE A O 1
ATOM 924 N N . GLY A 1 121 ? 23.259 -6.018 -17.584 1.00 87.62 121 GLY A N 1
ATOM 925 C CA . GLY A 1 121 ? 23.872 -6.859 -18.618 1.00 87.62 121 GLY A CA 1
ATOM 926 C C . GLY A 1 121 ? 24.356 -8.232 -18.129 1.00 87.62 121 GLY A C 1
ATOM 927 O O . GLY A 1 121 ? 24.969 -8.974 -18.892 1.00 87.62 121 GLY A O 1
ATOM 928 N N . SER A 1 122 ? 24.094 -8.592 -16.867 1.00 89.62 122 SER A N 1
ATOM 929 C CA . SER A 1 122 ? 24.509 -9.860 -16.259 1.00 89.62 122 SER A CA 1
ATOM 930 C C . SER A 1 122 ? 23.397 -10.475 -15.416 1.00 89.62 122 SER A C 1
ATOM 932 O O . SER A 1 122 ? 22.842 -9.824 -14.528 1.00 89.62 122 SER A O 1
ATOM 934 N N . ASP A 1 123 ? 23.144 -11.763 -15.639 1.00 89.69 123 ASP A N 1
ATOM 935 C CA . ASP A 1 123 ? 22.111 -12.532 -14.939 1.00 89.69 123 ASP A CA 1
ATOM 936 C C . ASP A 1 123 ? 22.393 -12.629 -13.437 1.00 89.69 123 ASP A C 1
ATOM 938 O O . ASP A 1 123 ? 21.485 -12.476 -12.621 1.00 89.69 123 ASP A O 1
ATOM 942 N N . ALA A 1 124 ? 23.664 -12.798 -13.061 1.00 91.44 124 ALA A N 1
ATOM 943 C CA . ALA A 1 124 ? 24.080 -12.856 -11.663 1.00 91.44 124 ALA A CA 1
ATOM 944 C C . ALA A 1 124 ? 23.888 -11.507 -10.950 1.00 91.44 124 ALA A C 1
ATOM 946 O O . ALA A 1 124 ? 23.430 -11.467 -9.808 1.00 91.44 124 ALA A O 1
ATOM 947 N N . GLY A 1 125 ? 24.197 -10.396 -11.628 1.00 89.50 125 GLY A N 1
ATOM 948 C CA . GLY A 1 125 ? 24.001 -9.054 -11.080 1.00 89.50 125 GLY A CA 1
ATOM 949 C C . GLY A 1 125 ? 22.521 -8.709 -10.909 1.00 89.50 125 GLY A C 1
ATOM 950 O O . GLY A 1 125 ? 22.116 -8.236 -9.847 1.00 89.50 125 GLY A O 1
ATOM 951 N N . ALA A 1 126 ? 21.697 -9.021 -11.912 1.00 90.94 126 ALA A N 1
ATOM 952 C CA . ALA A 1 126 ? 20.251 -8.832 -11.846 1.00 90.94 126 ALA A CA 1
ATOM 953 C C . ALA A 1 126 ? 19.606 -9.676 -10.738 1.00 90.94 126 ALA A C 1
ATOM 955 O O . ALA A 1 126 ? 18.793 -9.165 -9.966 1.00 90.94 126 ALA A O 1
ATOM 956 N N . PHE A 1 127 ? 20.019 -10.941 -10.606 1.00 92.62 127 PHE A N 1
ATOM 957 C CA . PHE A 1 127 ? 19.586 -11.807 -9.513 1.00 92.62 127 PHE A CA 1
ATOM 958 C C . PHE A 1 127 ? 20.001 -11.255 -8.145 1.00 92.62 127 PHE A C 1
ATOM 960 O O . PHE A 1 127 ? 19.186 -11.239 -7.228 1.00 92.62 127 PHE A O 1
ATOM 967 N N . GLY A 1 128 ? 21.230 -10.746 -8.004 1.00 93.56 128 GLY A N 1
ATOM 968 C CA . GLY A 1 128 ? 21.704 -10.134 -6.761 1.00 93.56 128 GLY A CA 1
ATOM 969 C C . GLY A 1 128 ? 20.856 -8.935 -6.323 1.00 93.56 128 GLY A C 1
ATOM 970 O O . GLY A 1 128 ? 20.478 -8.841 -5.156 1.00 93.56 128 GLY A O 1
ATOM 971 N N . LEU A 1 129 ? 20.492 -8.047 -7.256 1.00 93.19 129 LEU A N 1
ATOM 972 C CA . LEU A 1 129 ? 19.596 -6.920 -6.964 1.00 93.19 129 LEU A CA 1
ATOM 973 C C . LEU A 1 129 ? 18.181 -7.389 -6.614 1.00 93.19 129 LEU A C 1
ATOM 975 O O . LEU A 1 129 ? 17.594 -6.902 -5.646 1.00 93.19 129 LEU A O 1
ATOM 979 N N . LEU A 1 130 ? 17.650 -8.365 -7.356 1.00 93.25 130 LEU A N 1
ATOM 980 C CA . LEU A 1 130 ? 16.338 -8.947 -7.081 1.00 93.25 130 LEU A CA 1
ATOM 981 C C . LEU A 1 130 ? 16.296 -9.613 -5.700 1.00 93.25 130 LEU A C 1
ATOM 983 O O . LEU A 1 130 ? 15.329 -9.440 -4.965 1.00 93.25 130 LEU A O 1
ATOM 987 N N . PHE A 1 131 ? 17.358 -10.314 -5.310 1.00 94.50 131 PHE A N 1
ATOM 988 C CA . PHE A 1 131 ? 17.474 -10.940 -3.997 1.00 94.50 131 PHE A CA 1
ATOM 989 C C . PHE A 1 131 ? 17.371 -9.914 -2.862 1.00 94.50 131 PHE A C 1
ATOM 991 O O . PHE A 1 131 ? 16.668 -10.151 -1.880 1.00 94.50 131 PHE A O 1
ATOM 998 N N . LEU A 1 132 ? 17.992 -8.739 -3.004 1.00 94.44 132 LEU A N 1
ATOM 999 C CA . LEU A 1 132 ? 17.859 -7.672 -2.007 1.00 94.44 132 LEU A CA 1
ATOM 1000 C C . LEU A 1 132 ? 16.419 -7.150 -1.897 1.00 94.44 132 LEU A C 1
ATOM 1002 O O . LEU A 1 132 ? 15.965 -6.851 -0.790 1.00 94.44 132 LEU A O 1
ATOM 1006 N N . VAL A 1 133 ? 15.701 -7.052 -3.020 1.00 93.12 133 VAL A N 1
ATOM 1007 C CA . VAL A 1 133 ? 14.273 -6.696 -3.028 1.00 93.12 133 VAL A CA 1
ATOM 1008 C C . VAL A 1 133 ? 13.454 -7.780 -2.324 1.00 93.12 133 VAL A C 1
ATOM 1010 O O . VAL A 1 133 ? 12.643 -7.453 -1.465 1.00 93.12 133 VAL A O 1
ATOM 1013 N N . LEU A 1 134 ? 13.724 -9.062 -2.590 1.00 92.94 134 LEU A N 1
ATOM 1014 C CA . LEU A 1 134 ? 13.048 -10.182 -1.922 1.00 92.94 134 LEU A CA 1
ATOM 1015 C C . LEU A 1 134 ? 13.247 -10.161 -0.400 1.00 92.94 134 LEU A C 1
ATOM 1017 O O . LEU A 1 134 ? 12.286 -10.352 0.345 1.00 92.94 134 LEU A O 1
ATOM 1021 N N . VAL A 1 135 ? 14.463 -9.881 0.080 1.00 94.31 135 VAL A N 1
ATOM 1022 C CA . VAL A 1 135 ? 14.744 -9.749 1.522 1.00 94.31 135 VAL A CA 1
ATOM 1023 C C . VAL A 1 135 ? 13.933 -8.606 2.143 1.00 94.31 135 VAL A C 1
ATOM 1025 O O . VAL A 1 135 ? 13.366 -8.773 3.226 1.00 94.31 135 VAL A O 1
ATOM 1028 N N . LEU A 1 136 ? 13.822 -7.461 1.457 1.00 92.12 136 LEU A N 1
ATOM 1029 C CA . LEU A 1 136 ? 12.972 -6.354 1.910 1.00 92.12 136 LEU A CA 1
ATOM 1030 C C . LEU A 1 136 ? 11.492 -6.750 1.959 1.00 92.12 136 LEU A C 1
ATOM 1032 O O . LEU A 1 136 ? 10.823 -6.470 2.954 1.00 92.12 136 LEU A O 1
ATOM 1036 N N . THR A 1 137 ? 10.987 -7.425 0.924 1.00 91.06 137 THR A N 1
ATOM 1037 C CA . THR A 1 137 ? 9.597 -7.899 0.869 1.00 91.06 137 THR A CA 1
ATOM 1038 C C . THR A 1 137 ? 9.291 -8.875 2.004 1.00 91.06 137 THR A C 1
ATOM 1040 O O . THR A 1 137 ? 8.231 -8.774 2.623 1.00 91.06 137 THR A O 1
ATOM 1043 N N . MET A 1 138 ? 10.221 -9.771 2.344 1.00 92.75 138 MET A N 1
ATOM 1044 C CA . MET A 1 138 ? 10.070 -10.683 3.485 1.00 92.75 138 MET A CA 1
ATOM 1045 C C . MET A 1 138 ? 9.999 -9.924 4.813 1.00 92.75 138 MET A C 1
ATOM 1047 O O . MET A 1 138 ? 9.097 -10.166 5.614 1.00 92.75 138 MET A O 1
ATOM 1051 N N . CYS A 1 139 ? 10.892 -8.954 5.028 1.00 92.50 139 CYS A N 1
ATOM 1052 C CA . CYS A 1 139 ? 10.877 -8.110 6.226 1.00 92.50 139 CYS A CA 1
ATOM 1053 C C . CYS A 1 139 ? 9.550 -7.342 6.372 1.00 92.50 139 CYS A C 1
ATOM 1055 O O . CYS A 1 139 ? 8.931 -7.342 7.438 1.00 92.50 139 CYS A O 1
ATOM 1057 N N . CYS A 1 140 ? 9.066 -6.754 5.274 1.00 91.19 140 CYS A N 1
ATOM 1058 C CA . CYS A 1 140 ? 7.770 -6.083 5.222 1.00 91.19 140 CYS A CA 1
ATOM 1059 C C . CYS A 1 140 ? 6.617 -7.046 5.555 1.00 91.19 140 CYS A C 1
ATOM 1061 O O . CYS A 1 140 ? 5.770 -6.731 6.391 1.00 91.19 140 CYS A O 1
ATOM 1063 N N . SER A 1 141 ? 6.634 -8.253 4.984 1.00 91.12 141 SER A N 1
ATOM 1064 C CA . SER A 1 141 ? 5.608 -9.278 5.213 1.00 91.12 141 SER A CA 1
ATOM 1065 C C . SER A 1 141 ? 5.522 -9.689 6.685 1.00 91.12 141 SER A C 1
ATOM 1067 O O . SER A 1 141 ? 4.423 -9.765 7.240 1.00 91.12 141 SER A O 1
ATOM 1069 N N . PHE A 1 142 ? 6.661 -9.889 7.358 1.00 91.12 142 PHE A N 1
ATOM 1070 C CA . PHE A 1 142 ? 6.685 -10.183 8.796 1.00 91.12 142 PHE A CA 1
ATOM 1071 C C . PHE A 1 142 ? 6.123 -9.032 9.636 1.00 91.12 142 PHE A C 1
ATOM 1073 O O . PHE A 1 142 ? 5.360 -9.271 10.578 1.00 91.12 142 PHE A O 1
ATOM 1080 N N . SER A 1 143 ? 6.458 -7.789 9.282 1.00 90.19 143 SER A N 1
ATOM 1081 C CA . SER A 1 143 ? 5.958 -6.594 9.971 1.00 90.19 143 SER A CA 1
ATOM 1082 C C . SER A 1 143 ? 4.434 -6.473 9.861 1.00 90.19 143 SER A C 1
ATOM 1084 O O . SER A 1 143 ? 3.742 -6.363 10.876 1.00 90.19 143 SER A O 1
ATOM 1086 N N . ILE A 1 144 ? 3.889 -6.600 8.646 1.00 90.00 144 ILE A N 1
ATOM 1087 C CA . ILE A 1 144 ? 2.442 -6.510 8.404 1.00 90.00 144 ILE A CA 1
ATOM 1088 C C . ILE A 1 144 ? 1.707 -7.648 9.113 1.00 90.00 144 ILE A C 1
ATOM 1090 O O . ILE A 1 144 ? 0.726 -7.395 9.806 1.00 90.00 144 ILE A O 1
ATOM 1094 N N . THR A 1 145 ? 2.211 -8.883 9.030 1.00 91.62 145 THR A N 1
ATOM 1095 C CA . THR A 1 145 ? 1.594 -10.040 9.708 1.00 91.62 145 THR A CA 1
ATOM 1096 C C . THR A 1 145 ? 1.533 -9.827 11.221 1.00 91.62 145 THR A C 1
ATOM 1098 O O . THR A 1 145 ? 0.522 -10.117 11.867 1.00 91.62 145 THR A O 1
ATOM 1101 N N . THR A 1 146 ? 2.598 -9.264 11.796 1.00 89.75 146 THR A N 1
ATOM 1102 C CA . THR A 1 146 ? 2.644 -8.912 13.218 1.00 89.75 146 THR A CA 1
ATOM 1103 C C . THR A 1 146 ? 1.578 -7.871 13.553 1.00 89.75 146 THR A C 1
ATOM 1105 O O . THR A 1 146 ? 0.798 -8.081 14.483 1.00 89.75 146 THR A O 1
ATOM 1108 N N . ALA A 1 147 ? 1.479 -6.794 12.773 1.00 89.88 147 ALA A N 1
ATOM 1109 C CA . ALA A 1 147 ? 0.476 -5.752 12.973 1.00 89.88 147 ALA A CA 1
ATOM 1110 C C . ALA A 1 147 ? -0.962 -6.298 12.848 1.00 89.88 147 ALA A C 1
ATOM 1112 O O . ALA A 1 147 ? -1.789 -6.092 13.738 1.00 89.88 147 ALA A O 1
ATOM 1113 N N . SER A 1 148 ? -1.242 -7.099 11.818 1.00 90.88 148 SER A N 1
ATOM 1114 C CA . SER A 1 148 ? -2.536 -7.761 11.611 1.00 90.88 148 SER A CA 1
ATOM 1115 C C . SER A 1 148 ? -2.915 -8.699 12.761 1.00 90.88 148 SER A C 1
ATOM 1117 O O . SER A 1 148 ? -4.076 -8.724 13.176 1.00 90.88 148 SER A O 1
ATOM 1119 N N . SER A 1 149 ? -1.957 -9.435 13.336 1.00 91.50 149 SER A N 1
ATOM 1120 C CA . SER A 1 149 ? -2.217 -10.296 14.502 1.00 91.50 149 SER A CA 1
ATOM 1121 C C . SER A 1 149 ? -2.666 -9.500 15.734 1.00 91.50 149 SER A C 1
ATOM 1123 O O . SER A 1 149 ? -3.520 -9.953 16.495 1.00 91.50 149 SER A O 1
ATOM 1125 N N . ARG A 1 150 ? -2.140 -8.283 15.907 1.00 89.19 150 ARG A N 1
ATOM 1126 C CA . ARG A 1 150 ? -2.439 -7.401 17.044 1.00 89.19 150 ARG A CA 1
ATOM 1127 C C . ARG A 1 150 ? -3.807 -6.756 16.896 1.00 89.19 150 ARG A C 1
ATOM 1129 O O . ARG A 1 150 ? -4.582 -6.781 17.845 1.00 89.19 150 ARG A O 1
ATOM 1136 N N . VAL A 1 151 ? -4.142 -6.304 15.688 1.00 89.31 151 VAL A N 1
ATOM 1137 C CA . VAL A 1 151 ? -5.504 -5.865 15.352 1.00 89.31 151 VAL A CA 1
ATOM 1138 C C . VAL A 1 151 ? -6.499 -6.999 15.605 1.00 89.31 151 VAL A C 1
ATOM 1140 O O . VAL A 1 151 ? -7.486 -6.807 16.306 1.00 89.31 151 VAL A O 1
ATOM 1143 N N . THR A 1 152 ? -6.201 -8.213 15.136 1.00 90.69 152 THR A N 1
ATOM 1144 C CA . THR A 1 152 ? -7.059 -9.391 15.360 1.00 90.69 152 THR A CA 1
ATOM 1145 C C . THR A 1 152 ? -7.247 -9.689 16.851 1.00 90.69 152 THR A C 1
ATOM 1147 O O . THR A 1 152 ? -8.362 -9.964 17.290 1.00 90.69 152 THR A O 1
ATOM 1150 N N . CYS A 1 153 ? -6.183 -9.588 17.650 1.00 88.00 153 CYS A N 1
ATOM 1151 C CA . CYS A 1 153 ? -6.248 -9.751 19.102 1.00 88.00 153 CYS A CA 1
ATOM 1152 C C . CYS A 1 153 ? -7.096 -8.660 19.779 1.00 88.00 153 CYS A C 1
ATOM 1154 O O . CYS A 1 153 ? -7.859 -8.971 20.692 1.00 88.00 153 CYS A O 1
ATOM 1156 N N . ALA A 1 154 ? -7.007 -7.406 19.329 1.00 86.19 154 ALA A N 1
ATOM 1157 C CA . ALA A 1 154 ? -7.841 -6.315 19.835 1.00 86.19 154 ALA A CA 1
ATOM 1158 C C . ALA A 1 154 ? -9.328 -6.551 19.514 1.00 86.19 154 ALA A C 1
ATOM 1160 O O . ALA A 1 154 ? -10.171 -6.466 20.402 1.00 86.19 154 ALA A O 1
ATOM 1161 N N . PHE A 1 155 ? -9.653 -6.983 18.290 1.00 84.44 155 PHE A N 1
ATOM 1162 C CA . PHE A 1 155 ? -11.019 -7.397 17.940 1.00 84.44 155 PHE A CA 1
ATOM 1163 C C . PHE A 1 155 ? -11.496 -8.609 18.759 1.00 84.44 155 PHE A C 1
ATOM 1165 O O . PHE A 1 155 ? -12.671 -8.700 19.120 1.00 84.44 155 PHE A O 1
ATOM 1172 N N . ALA A 1 156 ? -10.599 -9.546 19.080 1.00 86.06 156 ALA A N 1
ATOM 1173 C CA . ALA A 1 156 ? -10.905 -10.680 19.947 1.00 86.06 156 ALA A CA 1
ATOM 1174 C C . ALA A 1 156 ? -11.195 -10.250 21.392 1.00 86.06 156 ALA A C 1
ATOM 1176 O O . ALA A 1 156 ? -12.135 -10.766 21.994 1.00 86.06 156 ALA A O 1
ATOM 1177 N N . ARG A 1 157 ? -10.440 -9.283 21.933 1.00 83.12 157 ARG A N 1
ATOM 1178 C CA . ARG A 1 157 ? -10.675 -8.695 23.265 1.00 83.12 157 ARG A CA 1
ATOM 1179 C C . ARG A 1 157 ? -12.098 -8.158 23.389 1.00 83.12 157 ARG A C 1
ATOM 1181 O O . ARG A 1 157 ? -12.776 -8.424 24.379 1.00 83.12 157 ARG A O 1
ATOM 1188 N N . ASP A 1 158 ? -12.566 -7.491 22.341 1.00 82.56 158 ASP A N 1
ATOM 1189 C CA . ASP A 1 158 ? -13.883 -6.856 22.306 1.00 82.56 158 ASP A CA 1
ATOM 1190 C C . ASP A 1 158 ? -15.005 -7.836 21.889 1.00 82.56 158 ASP A C 1
ATOM 1192 O O . ASP A 1 158 ? -16.134 -7.431 21.613 1.00 82.56 158 ASP A O 1
ATOM 1196 N N . ASN A 1 159 ? -14.712 -9.145 21.844 1.00 80.38 159 ASN A N 1
ATOM 1197 C CA . ASN A 1 159 ? -15.628 -10.219 21.437 1.00 80.38 159 ASN A CA 1
ATOM 1198 C C . ASN A 1 159 ? -16.278 -10.004 20.055 1.00 80.38 159 ASN A C 1
ATOM 1200 O O . ASN A 1 159 ? -17.385 -10.472 19.795 1.00 80.38 159 ASN A O 1
ATOM 1204 N N . ALA A 1 160 ? -15.581 -9.317 19.148 1.00 79.00 160 ALA A N 1
ATOM 1205 C CA . ALA A 1 160 ? -16.098 -8.977 17.826 1.00 79.00 160 ALA A CA 1
ATOM 1206 C C . ALA A 1 160 ? -15.955 -10.112 16.792 1.00 79.00 160 ALA A C 1
ATOM 1208 O O . ALA A 1 160 ? -16.591 -10.063 15.738 1.00 79.00 160 ALA A O 1
ATOM 1209 N N . ILE A 1 161 ? -15.143 -11.137 17.081 1.00 83.00 161 ILE A N 1
ATOM 1210 C CA . ILE A 1 161 ? -14.874 -12.281 16.192 1.00 83.00 161 ILE A CA 1
ATOM 1211 C C . ILE A 1 161 ? -15.275 -13.620 16.836 1.00 83.00 161 ILE A C 1
ATOM 1213 O O . ILE A 1 161 ? -15.215 -13.754 18.064 1.00 83.00 161 ILE A O 1
ATOM 1217 N N . PRO A 1 162 ? -15.672 -14.634 16.039 1.00 81.00 162 PRO A N 1
ATOM 1218 C CA . PRO A 1 162 ? -16.071 -15.936 16.570 1.00 81.00 162 PRO A CA 1
ATOM 1219 C C . PRO A 1 162 ? -14.895 -16.616 17.278 1.00 81.00 162 PRO A C 1
ATOM 1221 O O . PRO A 1 162 ? -13.753 -16.480 16.854 1.00 81.00 162 PRO A O 1
ATOM 1224 N N . LEU A 1 163 ? -15.172 -17.365 18.351 1.00 83.62 163 LEU A N 1
ATOM 1225 C CA . LEU A 1 163 ? -14.150 -17.973 19.219 1.00 83.62 163 LEU A CA 1
ATOM 1226 C C . LEU A 1 163 ? -13.146 -16.953 19.805 1.00 83.62 163 LEU A C 1
ATOM 1228 O O . LEU A 1 163 ? -12.001 -17.303 20.083 1.00 83.62 163 LEU A O 1
ATOM 1232 N N . SER A 1 164 ? -13.581 -15.711 20.050 1.00 81.00 164 SER A N 1
ATOM 1233 C CA . SER A 1 164 ? -12.792 -14.614 20.645 1.00 81.00 164 SER A CA 1
ATOM 1234 C C . SER A 1 164 ? -11.861 -15.038 21.790 1.00 81.00 164 SER A C 1
ATOM 1236 O O . SER A 1 164 ? -10.700 -14.634 21.832 1.00 81.00 164 SER A O 1
ATOM 1238 N N . ARG A 1 165 ? -12.334 -15.919 22.682 1.00 81.19 165 ARG A N 1
ATOM 1239 C CA . ARG A 1 165 ? -11.572 -16.447 23.829 1.00 81.19 165 ARG A CA 1
ATOM 1240 C C . ARG A 1 165 ? -10.284 -17.181 23.444 1.00 81.19 165 ARG A C 1
ATOM 1242 O O . ARG A 1 165 ? -9.337 -17.169 24.223 1.00 81.19 165 ARG A O 1
ATOM 1249 N N . LEU A 1 166 ? -10.248 -17.829 22.280 1.00 84.38 166 LEU A N 1
ATOM 1250 C CA . LEU A 1 166 ? -9.059 -18.524 21.787 1.00 84.38 166 LEU A CA 1
ATOM 1251 C C . LEU A 1 166 ? -8.035 -17.524 21.240 1.00 84.38 166 LEU A C 1
ATOM 1253 O O . LEU A 1 166 ? -6.850 -17.617 21.547 1.00 84.38 166 LEU A O 1
ATOM 1257 N N . TRP A 1 167 ? -8.504 -16.549 20.461 1.00 84.94 167 TRP A N 1
ATOM 1258 C CA . TRP A 1 167 ? -7.646 -15.604 19.741 1.00 84.94 167 TRP A CA 1
ATOM 1259 C C . TRP A 1 167 ? -7.084 -14.495 20.631 1.00 84.94 167 TRP A C 1
ATOM 1261 O O . TRP A 1 167 ? -5.995 -13.998 20.364 1.00 84.94 167 TRP A O 1
ATOM 1271 N N . TYR A 1 168 ? -7.796 -14.134 21.701 1.00 83.25 168 TYR A N 1
ATOM 1272 C CA . TYR A 1 168 ? -7.357 -13.132 22.676 1.00 83.25 168 TYR A CA 1
ATOM 1273 C C . TYR A 1 168 ? -6.209 -13.620 23.579 1.00 83.25 168 TYR A C 1
ATOM 1275 O O . TYR A 1 168 ? -5.587 -12.826 24.278 1.00 83.25 168 TYR A O 1
ATOM 1283 N N . ARG A 1 169 ? -5.904 -14.924 23.603 1.00 82.94 169 ARG A N 1
ATOM 1284 C CA . ARG A 1 169 ? -4.898 -15.470 24.520 1.00 82.94 169 ARG A CA 1
ATOM 1285 C C . ARG A 1 169 ? -3.491 -14.978 24.155 1.00 82.94 169 ARG A C 1
ATOM 1287 O O . ARG A 1 169 ? -2.926 -15.381 23.137 1.00 82.94 169 ARG A O 1
ATOM 1294 N N . ILE A 1 170 ? -2.930 -14.141 25.025 1.00 84.50 170 ILE A N 1
ATOM 1295 C CA . ILE A 1 170 ? -1.556 -13.635 24.938 1.00 84.50 170 ILE A CA 1
ATOM 1296 C C . ILE A 1 170 ? -0.629 -14.606 25.673 1.00 84.50 170 ILE A C 1
ATOM 1298 O O . ILE A 1 170 ? -0.947 -15.070 26.767 1.00 84.50 170 ILE A O 1
ATOM 1302 N N . ASP A 1 171 ? 0.505 -14.933 25.058 1.00 85.62 171 ASP A N 1
ATOM 1303 C CA . ASP A 1 171 ? 1.554 -15.715 25.708 1.00 85.62 171 ASP A CA 1
ATOM 1304 C C . ASP A 1 171 ? 2.362 -14.834 26.675 1.00 85.62 171 ASP A C 1
ATOM 1306 O O . ASP A 1 171 ? 2.897 -13.799 26.278 1.00 85.62 171 ASP A O 1
ATOM 1310 N N . GLU A 1 172 ? 2.465 -15.241 27.941 1.00 79.31 172 GLU A N 1
ATOM 1311 C CA . GLU A 1 172 ? 3.107 -14.445 29.001 1.00 79.31 172 GLU A CA 1
ATOM 1312 C C . GLU A 1 172 ? 4.629 -14.333 28.837 1.00 79.31 172 GLU A C 1
ATOM 1314 O O . GLU A 1 172 ? 5.228 -13.364 29.296 1.00 79.31 172 GLU A O 1
ATOM 1319 N N . ARG A 1 173 ? 5.273 -15.298 28.166 1.00 81.38 173 ARG A N 1
ATOM 1320 C CA . ARG A 1 173 ? 6.732 -15.287 27.971 1.00 81.38 173 ARG A CA 1
ATOM 1321 C C . ARG A 1 173 ? 7.159 -14.340 26.859 1.00 81.38 173 ARG A C 1
ATOM 1323 O O . ARG A 1 173 ? 8.214 -13.722 26.960 1.00 81.38 173 ARG A O 1
ATOM 1330 N N . THR A 1 174 ? 6.376 -14.269 25.787 1.00 79.75 174 THR A N 1
ATOM 1331 C CA . THR A 1 174 ? 6.706 -13.485 24.589 1.00 79.75 174 THR A CA 1
ATOM 1332 C C . THR A 1 174 ? 5.930 -12.173 24.493 1.00 79.75 174 THR A C 1
ATOM 1334 O O . THR A 1 174 ? 6.345 -11.278 23.761 1.00 79.75 174 THR A O 1
ATOM 1337 N N . GLY A 1 175 ? 4.810 -12.027 25.209 1.00 80.31 175 GLY A N 1
ATOM 1338 C CA . GLY A 1 175 ? 3.923 -10.866 25.100 1.00 80.31 175 GLY A CA 1
ATOM 1339 C C . GLY A 1 175 ? 3.225 -10.767 23.737 1.00 80.31 175 GLY A C 1
ATOM 1340 O O . GLY A 1 175 ? 2.833 -9.675 23.311 1.00 80.31 175 GLY A O 1
ATOM 1341 N N . VAL A 1 176 ? 3.105 -11.882 23.004 1.00 83.62 176 VAL A N 1
ATOM 1342 C CA . VAL A 1 176 ? 2.551 -11.950 21.639 1.00 83.62 176 VAL A CA 1
ATOM 1343 C C . VAL A 1 176 ? 1.272 -12.803 21.618 1.00 83.62 176 VAL A C 1
ATOM 1345 O O . VAL A 1 176 ? 1.227 -13.857 22.256 1.00 83.62 176 VAL A O 1
ATOM 1348 N N . PRO A 1 177 ? 0.221 -12.402 20.872 1.00 86.94 177 PRO A N 1
ATOM 1349 C CA . PRO A 1 177 ? -0.972 -13.220 20.676 1.00 86.94 177 PRO A CA 1
ATOM 1350 C C . PRO A 1 177 ? -0.712 -14.321 19.634 1.00 86.94 177 PRO A C 1
ATOM 1352 O O . PRO A 1 177 ? -1.061 -14.192 18.459 1.00 86.94 177 PRO A O 1
ATOM 1355 N N . VAL A 1 178 ? -0.084 -15.420 20.060 1.00 88.19 178 VAL A N 1
ATOM 1356 C CA . VAL A 1 178 ? 0.338 -16.523 19.171 1.00 88.19 178 VAL A CA 1
ATOM 1357 C C . VAL A 1 178 ? -0.844 -17.131 18.406 1.00 88.19 178 VAL A C 1
ATOM 1359 O O . VAL A 1 178 ? -0.735 -17.388 17.210 1.00 88.19 178 VAL A O 1
ATOM 1362 N N . TYR A 1 179 ? -2.001 -17.308 19.051 1.00 88.88 179 TYR A N 1
ATOM 1363 C CA . TYR A 1 179 ? -3.184 -17.877 18.393 1.00 88.88 179 TYR A CA 1
ATOM 1364 C C . TYR A 1 179 ? -3.759 -16.956 17.312 1.00 88.88 179 TYR A C 1
ATOM 1366 O O . TYR A 1 179 ? -4.119 -17.432 16.236 1.00 88.88 179 TYR A O 1
ATOM 1374 N N . ALA A 1 180 ? -3.799 -15.641 17.557 1.00 89.00 180 ALA A N 1
ATOM 1375 C CA . ALA A 1 180 ? 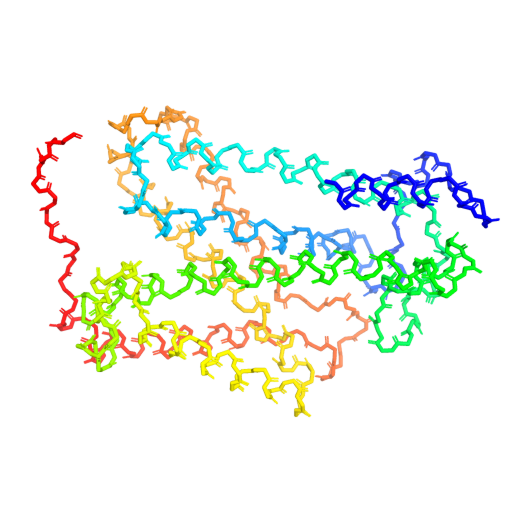-4.198 -14.671 16.540 1.00 89.00 180 ALA A CA 1
ATOM 1376 C C . ALA A 1 180 ? -3.199 -14.648 15.372 1.00 89.00 180 ALA A C 1
ATOM 1378 O O . ALA A 1 180 ? -3.604 -14.588 14.214 1.00 89.00 180 ALA A O 1
ATOM 1379 N N . PHE A 1 181 ? -1.899 -14.758 15.659 1.00 90.94 181 PHE A N 1
ATOM 1380 C CA . PHE A 1 181 ? -0.864 -14.852 14.630 1.00 90.94 181 PHE A CA 1
ATOM 1381 C C . PHE A 1 181 ? -1.045 -16.091 13.742 1.00 90.94 181 PHE A C 1
ATOM 1383 O O . PHE A 1 181 ? -1.015 -15.979 12.517 1.00 90.94 181 PHE A O 1
ATOM 1390 N N . VAL A 1 182 ? -1.289 -17.262 14.338 1.00 91.56 182 VAL A N 1
ATOM 1391 C CA . VAL A 1 182 ? -1.553 -18.503 13.591 1.00 91.56 182 VAL A CA 1
ATOM 1392 C C . VAL A 1 182 ? -2.818 -18.376 12.740 1.00 91.56 182 VAL A C 1
ATOM 1394 O O . VAL A 1 182 ? -2.791 -18.750 11.571 1.00 91.56 182 VAL A O 1
ATOM 1397 N N . LEU A 1 183 ? -3.897 -17.797 13.277 1.00 92.00 183 LEU A N 1
ATOM 1398 C CA . LEU A 1 183 ? -5.133 -17.564 12.525 1.00 92.00 183 LEU A CA 1
ATOM 1399 C C . LEU A 1 183 ? -4.888 -16.701 11.279 1.00 92.00 183 LEU A C 1
ATOM 1401 O O . LEU A 1 183 ? -5.295 -17.083 10.183 1.00 92.00 183 LEU A O 1
ATOM 1405 N N . VAL A 1 184 ? -4.198 -15.567 11.440 1.00 92.88 184 VAL A N 1
ATOM 1406 C CA . VAL A 1 184 ? -3.868 -14.663 10.326 1.00 92.88 184 VAL A CA 1
ATOM 1407 C C . VAL A 1 184 ? -3.037 -15.388 9.265 1.00 92.88 184 VAL A C 1
ATOM 1409 O O . VAL A 1 184 ? -3.342 -15.278 8.081 1.00 92.88 184 VAL A O 1
ATOM 1412 N N . ASN A 1 185 ? -2.050 -16.194 9.671 1.00 93.06 185 ASN A N 1
ATOM 1413 C CA . ASN A 1 185 ? -1.237 -16.978 8.737 1.00 93.06 185 ASN A CA 1
ATOM 1414 C C . ASN A 1 185 ? -2.058 -18.031 7.983 1.00 93.06 185 ASN A C 1
ATOM 1416 O O . ASN A 1 185 ? -1.908 -18.159 6.771 1.00 93.06 185 ASN A O 1
ATOM 1420 N N . ILE A 1 186 ? -2.945 -18.765 8.664 1.00 94.12 186 ILE A N 1
ATOM 1421 C CA . ILE A 1 186 ? -3.822 -19.752 8.016 1.00 94.12 186 ILE A CA 1
ATOM 1422 C C . ILE A 1 186 ? -4.696 -19.065 6.965 1.00 94.12 186 ILE A C 1
ATOM 1424 O O . ILE A 1 186 ? -4.762 -19.526 5.826 1.00 94.12 186 ILE A O 1
ATOM 1428 N N . ILE A 1 187 ? -5.324 -17.940 7.317 1.00 91.62 187 ILE A N 1
ATOM 1429 C CA . ILE A 1 187 ? -6.154 -17.167 6.385 1.00 91.62 187 ILE A CA 1
ATOM 1430 C C . ILE A 1 187 ? -5.316 -16.688 5.194 1.00 91.62 187 ILE A C 1
ATOM 1432 O O . ILE A 1 187 ? -5.738 -16.843 4.051 1.00 91.62 187 ILE A O 1
ATOM 1436 N N . GLN A 1 188 ? -4.109 -16.173 5.434 1.00 91.81 188 GLN A N 1
ATOM 1437 C CA . GLN A 1 188 ? -3.208 -15.728 4.373 1.00 91.81 188 GLN A CA 1
ATOM 1438 C C . GLN A 1 188 ? -2.804 -16.873 3.433 1.00 91.81 188 GLN A C 1
ATOM 1440 O O . GLN A 1 188 ? -2.824 -16.688 2.218 1.00 91.81 188 GLN A O 1
ATOM 1445 N N . VAL A 1 189 ? -2.486 -18.063 3.952 1.00 91.88 189 VAL A N 1
ATOM 1446 C CA . VAL A 1 189 ? -2.168 -19.251 3.134 1.00 91.88 189 VAL A CA 1
ATOM 1447 C C . VAL A 1 189 ? -3.366 -19.685 2.287 1.00 91.88 189 VAL A C 1
ATOM 1449 O O . VAL A 1 189 ? -3.197 -19.989 1.104 1.00 91.88 189 VAL A O 1
ATOM 1452 N N . LEU A 1 190 ? -4.575 -19.678 2.857 1.00 91.38 190 LEU A N 1
ATOM 1453 C CA . LEU A 1 190 ? -5.807 -20.002 2.130 1.00 91.38 190 LEU A CA 1
ATOM 1454 C C . LEU A 1 190 ? -6.089 -18.989 1.015 1.00 91.38 190 LEU A C 1
ATOM 1456 O O . LEU A 1 190 ? -6.402 -19.376 -0.107 1.00 91.38 190 LEU A O 1
ATOM 1460 N N . LEU A 1 191 ? -5.916 -17.696 1.289 1.00 88.25 191 LEU A N 1
ATOM 1461 C CA . LEU A 1 191 ? -6.057 -16.643 0.282 1.00 88.25 191 LEU A CA 1
ATOM 1462 C C . LEU A 1 191 ? -4.970 -16.731 -0.793 1.00 88.25 191 LEU A C 1
ATOM 1464 O O . LEU A 1 191 ? -5.236 -16.479 -1.964 1.00 88.25 191 LEU A O 1
ATOM 1468 N N . SER A 1 192 ? -3.762 -17.154 -0.425 1.00 87.75 192 SER A N 1
ATOM 1469 C CA . SER A 1 192 ? -2.659 -17.336 -1.375 1.00 87.75 192 SER A CA 1
ATOM 1470 C C . SER A 1 192 ? -2.931 -18.485 -2.351 1.00 87.75 192 SER A C 1
ATOM 1472 O O . SER A 1 192 ? -2.515 -18.418 -3.503 1.00 87.75 192 SER A O 1
ATOM 1474 N N . HIS A 1 193 ? -3.693 -19.509 -1.947 1.00 88.69 193 HIS A N 1
ATOM 1475 C CA . HIS A 1 193 ? -4.128 -20.577 -2.856 1.00 88.69 193 HIS A CA 1
ATOM 1476 C C . HIS A 1 193 ? -5.066 -20.083 -3.964 1.00 88.69 193 HIS A C 1
ATOM 1478 O O . HIS A 1 193 ? -5.112 -20.699 -5.027 1.00 88.69 193 HIS A O 1
ATOM 1484 N N . VAL A 1 194 ? -5.768 -18.958 -3.772 1.00 87.81 194 VAL A N 1
ATOM 1485 C CA . VAL A 1 194 ? -6.605 -18.356 -4.826 1.00 87.81 194 VAL A CA 1
ATOM 1486 C C . VAL A 1 194 ? -5.763 -18.004 -6.052 1.00 87.81 194 VAL A C 1
ATOM 1488 O O . VAL A 1 194 ? -6.239 -18.156 -7.176 1.00 87.81 194 VAL A O 1
ATOM 1491 N N . TYR A 1 195 ? -4.494 -17.630 -5.857 1.00 85.56 195 TYR A N 1
ATOM 1492 C CA . TYR A 1 195 ? -3.571 -17.341 -6.954 1.00 85.56 195 TYR A CA 1
ATOM 1493 C C . TYR A 1 195 ? -3.342 -18.550 -7.875 1.00 85.56 195 TYR A C 1
ATOM 1495 O O . TYR A 1 195 ? -3.242 -18.372 -9.087 1.00 85.56 195 TYR A O 1
ATOM 1503 N N . LEU A 1 196 ? -3.318 -19.775 -7.328 1.00 85.31 196 LEU A N 1
ATOM 1504 C CA . LEU A 1 196 ? -3.152 -21.005 -8.117 1.00 85.31 196 LEU A CA 1
ATOM 1505 C C . LEU A 1 196 ? -4.355 -21.282 -9.028 1.00 85.31 196 LEU A C 1
ATOM 1507 O O . LEU A 1 196 ? -4.194 -21.897 -10.079 1.00 85.31 196 LEU A O 1
ATOM 1511 N N . GLY A 1 197 ? -5.552 -20.848 -8.624 1.00 84.94 197 GLY A N 1
ATOM 1512 C CA . GLY A 1 197 ? -6.768 -20.992 -9.424 1.00 84.94 197 GLY A CA 1
ATOM 1513 C C . GLY A 1 197 ? -6.959 -19.850 -10.420 1.00 84.94 197 GLY A C 1
ATOM 1514 O O . GLY A 1 197 ? -7.252 -20.085 -11.590 1.00 84.94 197 GLY A O 1
ATOM 1515 N N . SER A 1 198 ? -6.809 -18.604 -9.964 1.00 84.12 198 SER A N 1
ATOM 1516 C CA . SER A 1 198 ? -6.954 -17.414 -10.801 1.00 84.12 198 SER A CA 1
ATOM 1517 C C . SER A 1 198 ? -6.081 -16.265 -10.286 1.00 84.12 198 SER A C 1
ATOM 1519 O O . SER A 1 198 ? -6.421 -15.627 -9.281 1.00 84.12 198 SER A O 1
ATOM 1521 N N . PRO A 1 199 ? -4.995 -15.924 -11.006 1.00 80.31 199 PRO A N 1
ATOM 1522 C CA . PRO A 1 199 ? -4.192 -14.742 -10.712 1.00 80.31 199 PRO A CA 1
ATOM 1523 C C . PRO A 1 199 ? -5.020 -13.453 -10.708 1.00 80.31 199 PRO A C 1
ATOM 1525 O O . PRO A 1 199 ? -4.798 -12.594 -9.861 1.00 80.31 199 PRO A O 1
ATOM 1528 N N . LEU A 1 200 ? -6.024 -13.355 -11.589 1.00 78.75 200 LEU A N 1
ATOM 1529 C CA . LEU A 1 200 ? -6.930 -12.205 -11.675 1.00 78.75 200 LEU A CA 1
ATOM 1530 C C . LEU A 1 200 ? -7.769 -12.034 -10.405 1.00 78.75 200 LEU A C 1
ATOM 1532 O O . LEU A 1 200 ? -7.913 -10.923 -9.892 1.00 78.75 200 LEU A O 1
ATOM 1536 N N . ALA A 1 201 ? -8.307 -13.139 -9.879 1.00 80.44 201 ALA A N 1
ATOM 1537 C CA . ALA A 1 201 ? -9.079 -13.116 -8.640 1.00 80.44 201 ALA A CA 1
ATOM 1538 C C . ALA A 1 201 ? -8.199 -12.714 -7.448 1.00 80.44 201 ALA A C 1
ATOM 1540 O O . ALA A 1 201 ? -8.622 -11.919 -6.608 1.00 80.44 201 ALA A O 1
ATOM 1541 N N . PHE A 1 202 ? -6.958 -13.207 -7.403 1.00 83.12 202 PHE A N 1
ATOM 1542 C CA . PHE A 1 202 ? -5.996 -12.825 -6.373 1.00 83.12 202 PHE A CA 1
ATOM 1543 C C . PHE A 1 202 ? -5.632 -11.337 -6.444 1.00 83.12 202 PHE A C 1
ATOM 1545 O O . PHE A 1 202 ? -5.683 -10.651 -5.425 1.00 83.12 202 PHE A O 1
ATOM 1552 N N . THR A 1 203 ? -5.324 -10.805 -7.631 1.00 79.25 203 THR A N 1
ATOM 1553 C CA . THR A 1 203 ? -5.007 -9.376 -7.783 1.00 79.25 203 THR A CA 1
ATOM 1554 C C . THR A 1 203 ? -6.190 -8.489 -7.409 1.00 79.25 203 THR A C 1
ATOM 1556 O O . THR A 1 203 ? -5.997 -7.494 -6.717 1.00 79.25 203 THR A O 1
ATOM 1559 N N . ALA A 1 204 ? -7.418 -8.879 -7.773 1.00 81.94 204 ALA A N 1
ATOM 1560 C CA . ALA A 1 204 ? -8.621 -8.154 -7.368 1.00 81.94 204 ALA A CA 1
ATOM 1561 C C . ALA A 1 204 ? -8.785 -8.140 -5.840 1.00 81.94 204 ALA A C 1
ATOM 1563 O O . ALA A 1 204 ? -9.071 -7.095 -5.261 1.00 81.94 204 ALA A O 1
ATOM 1564 N N . PHE A 1 205 ? -8.549 -9.276 -5.175 1.00 82.69 205 PHE A N 1
ATOM 1565 C CA . PHE A 1 205 ? -8.593 -9.371 -3.717 1.00 82.69 205 PHE A CA 1
ATOM 1566 C C . PHE A 1 205 ? -7.558 -8.460 -3.038 1.00 82.69 205 PHE A C 1
ATOM 1568 O O . PHE A 1 205 ? -7.898 -7.736 -2.101 1.00 82.69 205 PHE A O 1
ATOM 1575 N N . VAL A 1 206 ? -6.314 -8.452 -3.526 1.00 83.06 206 VAL A N 1
ATOM 1576 C CA . VAL A 1 206 ? -5.248 -7.585 -2.995 1.00 83.06 206 VAL A CA 1
ATOM 1577 C C . VAL A 1 206 ? -5.629 -6.107 -3.122 1.00 83.06 206 VAL A C 1
ATOM 1579 O O . VAL A 1 206 ? -5.498 -5.362 -2.152 1.00 83.06 206 VAL A O 1
ATOM 1582 N N . SER A 1 207 ? -6.169 -5.689 -4.272 1.00 82.94 207 SER A N 1
ATOM 1583 C CA . SER A 1 207 ? -6.657 -4.318 -4.470 1.00 82.94 207 SER A CA 1
ATOM 1584 C C . SER A 1 207 ? -7.769 -3.949 -3.485 1.00 82.94 207 SER A C 1
ATOM 1586 O O . SER A 1 207 ? -7.733 -2.865 -2.906 1.00 82.94 207 SER A O 1
ATOM 1588 N N . VAL A 1 208 ? -8.715 -4.857 -3.215 1.00 86.06 208 VAL A N 1
ATOM 1589 C CA . VAL A 1 208 ? -9.765 -4.615 -2.209 1.00 86.06 208 VAL A CA 1
ATOM 1590 C C . VAL A 1 208 ? -9.199 -4.454 -0.806 1.00 86.06 208 VAL A C 1
ATOM 1592 O O . VAL A 1 208 ? -9.705 -3.624 -0.056 1.00 86.06 208 VAL A O 1
ATOM 1595 N N . GLY A 1 209 ? -8.150 -5.196 -0.443 1.00 86.88 209 GLY A N 1
ATOM 1596 C CA . GLY A 1 209 ? -7.493 -5.042 0.858 1.00 86.88 209 GLY A CA 1
ATOM 1597 C C . GLY A 1 209 ? -7.026 -3.604 1.109 1.00 86.88 209 GLY A C 1
ATOM 1598 O O . GLY A 1 209 ? -7.250 -3.059 2.187 1.00 86.88 209 GLY A O 1
ATOM 1599 N N . ILE A 1 210 ? -6.465 -2.961 0.085 1.00 84.81 210 ILE A N 1
ATOM 1600 C CA . ILE A 1 210 ? -6.036 -1.557 0.141 1.00 84.81 210 ILE A CA 1
ATOM 1601 C C . ILE A 1 210 ? -7.234 -0.631 0.234 1.00 84.81 210 ILE A C 1
ATOM 1603 O O . ILE A 1 210 ? -7.277 0.222 1.111 1.00 84.81 210 ILE A O 1
ATOM 1607 N N . MET A 1 211 ? -8.235 -0.823 -0.626 1.00 87.94 211 MET A N 1
ATOM 1608 C CA . MET A 1 211 ? -9.439 0.007 -0.613 1.00 87.94 211 MET A CA 1
ATOM 1609 C C . MET A 1 211 ? -10.142 -0.058 0.746 1.00 87.94 211 MET A C 1
ATOM 1611 O O . MET A 1 211 ? -10.583 0.963 1.266 1.00 87.94 211 MET A O 1
ATOM 1615 N N . ALA A 1 212 ? -10.215 -1.247 1.349 1.00 88.88 212 ALA A N 1
ATOM 1616 C CA . ALA A 1 212 ? -10.786 -1.448 2.672 1.00 88.88 212 ALA A CA 1
ATOM 1617 C C . ALA A 1 212 ? -9.971 -0.734 3.761 1.00 88.88 212 ALA A C 1
ATOM 1619 O O . ALA A 1 212 ? -10.567 -0.119 4.646 1.00 88.88 212 ALA A O 1
ATOM 1620 N N . LEU A 1 213 ? -8.634 -0.756 3.683 1.00 88.94 213 LEU A N 1
ATOM 1621 C CA . LEU A 1 213 ? -7.765 0.021 4.575 1.00 88.94 213 LEU A CA 1
ATOM 1622 C C . LEU A 1 213 ? -7.984 1.530 4.400 1.00 88.94 213 LEU A C 1
ATOM 1624 O O . LEU A 1 213 ? -8.218 2.223 5.389 1.00 88.94 213 LEU A O 1
ATOM 1628 N N . SER A 1 214 ? -8.002 2.032 3.163 1.00 89.25 214 SER A N 1
ATOM 1629 C CA . SER A 1 214 ? -8.237 3.450 2.861 1.00 89.25 214 SER A CA 1
ATOM 1630 C C . SER A 1 214 ? -9.605 3.912 3.383 1.00 89.25 214 SER A C 1
ATOM 1632 O O . SER A 1 214 ? -9.701 4.932 4.069 1.00 89.25 214 SER A O 1
ATOM 1634 N N . VAL A 1 215 ? -10.666 3.122 3.173 1.00 89.81 215 VAL A N 1
ATOM 1635 C CA . VAL A 1 215 ? -12.000 3.389 3.745 1.00 89.81 215 VAL A CA 1
ATOM 1636 C C . VAL A 1 215 ? -11.970 3.333 5.275 1.00 89.81 215 VAL A C 1
ATOM 1638 O O . VAL A 1 215 ? -12.553 4.200 5.927 1.00 89.81 215 VAL A O 1
ATOM 1641 N N . SER A 1 216 ? -11.257 2.372 5.870 1.00 90.38 216 SER A N 1
ATOM 1642 C CA . SER A 1 216 ? -11.107 2.273 7.327 1.00 90.38 216 SER A CA 1
ATOM 1643 C C . SER A 1 216 ? -10.459 3.518 7.932 1.00 90.38 216 SER A C 1
ATOM 1645 O O . SER A 1 216 ? -10.823 3.895 9.045 1.00 90.38 216 SER A O 1
ATOM 1647 N N . TYR A 1 217 ? -9.528 4.170 7.232 1.00 89.88 217 TYR A N 1
ATOM 1648 C CA . TYR A 1 217 ? -8.936 5.434 7.679 1.00 89.88 217 TYR A CA 1
ATOM 1649 C C . TYR A 1 217 ? -9.876 6.627 7.490 1.00 89.88 217 TYR A C 1
ATOM 1651 O O . TYR A 1 217 ? -9.858 7.551 8.303 1.00 89.88 217 TYR A O 1
ATOM 1659 N N . ALA A 1 218 ? -10.736 6.608 6.468 1.00 91.50 218 ALA A N 1
ATOM 1660 C CA . ALA A 1 218 ? -11.723 7.665 6.254 1.00 91.50 218 ALA A CA 1
ATOM 1661 C C . ALA A 1 218 ? -12.774 7.723 7.374 1.00 91.50 218 ALA A C 1
ATOM 1663 O O . ALA A 1 218 ? -13.175 8.815 7.772 1.00 91.50 218 ALA A O 1
ATOM 1664 N N . ILE A 1 219 ? -13.200 6.576 7.916 1.00 91.31 219 ILE A N 1
ATOM 1665 C CA . ILE A 1 219 ? -14.245 6.498 8.956 1.00 91.31 219 ILE A CA 1
ATOM 1666 C C . ILE A 1 219 ? -13.955 7.412 10.167 1.00 91.31 219 ILE A C 1
ATOM 1668 O O . ILE A 1 219 ? -14.780 8.286 10.447 1.00 91.31 219 ILE A O 1
ATOM 1672 N N . PRO A 1 220 ? -12.819 7.291 10.886 1.00 89.31 220 PRO A N 1
ATOM 1673 C CA . PRO A 1 220 ? -12.533 8.159 12.028 1.00 89.31 220 PRO A CA 1
ATOM 1674 C C . PRO A 1 220 ? -12.341 9.629 11.625 1.00 89.31 220 PRO A C 1
ATOM 1676 O O . PRO A 1 220 ? -12.704 10.519 12.392 1.00 89.31 220 PRO A O 1
ATOM 1679 N N . VAL A 1 221 ? -11.835 9.910 10.418 1.00 90.50 221 VAL A N 1
ATOM 1680 C CA . VAL A 1 221 ? -11.678 11.283 9.902 1.00 90.50 221 VAL A CA 1
ATOM 1681 C C . VAL A 1 221 ? -13.040 11.952 9.698 1.00 90.50 221 VAL A C 1
ATOM 1683 O O . VAL A 1 221 ? -13.242 13.094 10.121 1.00 90.50 221 VAL A O 1
ATOM 1686 N N . VAL A 1 222 ? -13.989 11.226 9.104 1.00 91.50 222 VAL A N 1
ATOM 1687 C CA . VAL A 1 222 ? -15.372 11.664 8.883 1.00 91.50 222 VAL A CA 1
ATOM 1688 C C . VAL A 1 222 ? -16.089 11.881 10.216 1.00 91.50 222 VAL A C 1
ATOM 1690 O O . VAL A 1 222 ? -16.669 12.944 10.431 1.00 91.50 222 VAL A O 1
ATOM 1693 N N . ILE A 1 223 ? -16.001 10.922 11.145 1.00 89.50 223 ILE A N 1
ATOM 1694 C CA . ILE A 1 223 ? -16.590 11.047 12.490 1.00 89.50 223 ILE A CA 1
ATOM 1695 C C . ILE A 1 223 ? -15.997 12.251 13.232 1.00 89.50 223 ILE A C 1
ATOM 1697 O O . ILE A 1 223 ? -16.730 13.005 13.875 1.00 89.50 223 ILE A O 1
ATOM 1701 N N . GLY A 1 224 ? -14.684 12.465 13.118 1.00 86.56 224 GLY A N 1
ATOM 1702 C CA . GLY A 1 224 ? -14.004 13.618 13.697 1.00 86.56 224 GLY A CA 1
ATOM 1703 C C . GLY A 1 224 ? -14.508 14.945 13.130 1.00 86.56 224 GLY A C 1
ATOM 1704 O O . GLY A 1 224 ? -14.714 15.886 13.890 1.00 86.56 224 GLY A O 1
ATOM 1705 N N . LEU A 1 225 ? -14.764 15.029 11.821 1.00 87.94 225 LEU A N 1
ATOM 1706 C CA . LEU A 1 225 ? -15.352 16.220 11.197 1.00 87.94 225 LEU A CA 1
ATOM 1707 C C . LEU A 1 225 ? -16.798 16.465 11.639 1.00 87.94 225 LEU A C 1
ATOM 1709 O O . LEU A 1 225 ? -17.137 17.604 11.953 1.00 87.94 225 LEU A O 1
ATOM 1713 N N . PHE A 1 226 ? -17.627 15.421 11.728 1.00 87.94 226 PHE A N 1
ATOM 1714 C CA . PHE A 1 226 ? -19.010 15.547 12.205 1.00 87.94 226 PHE A CA 1
ATOM 1715 C C . PHE A 1 226 ? -19.095 16.058 13.648 1.00 87.94 226 PHE A C 1
ATOM 1717 O O . PHE A 1 226 ? -19.983 16.845 13.966 1.00 87.94 226 PHE A O 1
ATOM 1724 N N . HIS A 1 227 ? -18.144 15.679 14.506 1.00 84.88 227 HIS A N 1
ATOM 1725 C CA . HIS A 1 227 ? -18.039 16.197 15.874 1.00 84.88 227 HIS A CA 1
ATOM 1726 C C . HIS A 1 227 ? -17.258 17.519 15.978 1.00 84.88 227 HIS A C 1
ATOM 1728 O O . HIS A 1 227 ? -16.928 17.956 17.081 1.00 84.88 227 HIS A O 1
ATOM 1734 N N . GLY A 1 228 ? -16.926 18.164 14.855 1.00 81.06 228 GLY A N 1
ATOM 1735 C CA . GLY A 1 228 ? -16.211 19.442 14.836 1.00 81.06 228 GLY A CA 1
ATOM 1736 C C . GLY A 1 228 ? -14.779 19.368 15.374 1.00 81.06 228 GLY A C 1
ATOM 1737 O O . GLY A 1 228 ? -14.271 20.371 15.862 1.00 81.06 228 GLY A O 1
ATOM 1738 N N . ARG A 1 229 ? -14.144 18.190 15.309 1.00 81.12 229 ARG A N 1
ATOM 1739 C CA . ARG A 1 229 ? -12.783 17.878 15.789 1.00 81.12 229 ARG A CA 1
ATOM 1740 C C . ARG A 1 229 ? -12.544 18.087 17.291 1.00 81.12 229 ARG A C 1
ATOM 1742 O O . ARG A 1 229 ? -11.394 18.078 17.718 1.00 81.12 229 ARG A O 1
ATOM 1749 N N . ARG A 1 230 ? -13.598 18.191 18.109 1.00 74.00 230 ARG A N 1
ATOM 1750 C CA . ARG A 1 230 ? -13.501 18.488 19.556 1.00 74.00 230 ARG A CA 1
ATOM 1751 C C . ARG A 1 230 ? -12.579 17.534 20.325 1.00 74.00 230 ARG A C 1
ATOM 1753 O O . ARG A 1 230 ? -11.788 17.990 21.142 1.00 74.00 230 ARG A O 1
ATOM 1760 N N . GLU A 1 231 ? -12.623 16.245 19.994 1.00 72.12 231 GLU A N 1
ATOM 1761 C CA . GLU A 1 231 ? -11.796 15.201 20.626 1.00 72.12 231 GLU A CA 1
ATOM 1762 C C . GLU A 1 231 ? -10.310 15.260 20.230 1.00 72.12 231 GLU A C 1
ATOM 1764 O O . GLU A 1 231 ? -9.448 14.735 20.928 1.00 72.12 231 GLU A O 1
ATOM 1769 N N . VAL A 1 232 ? -9.991 15.882 19.091 1.00 75.75 232 VAL A N 1
ATOM 1770 C CA . VAL A 1 232 ? -8.622 15.954 18.547 1.00 75.75 232 VAL A CA 1
ATOM 1771 C C . VAL A 1 232 ? -7.991 17.319 18.821 1.00 75.75 232 VAL A C 1
ATOM 1773 O O . VAL A 1 232 ? -6.770 17.443 18.881 1.00 75.75 232 VAL A O 1
ATOM 1776 N N . ASP A 1 233 ? -8.804 18.350 19.027 1.00 65.81 233 ASP A N 1
ATOM 1777 C CA . ASP A 1 233 ? -8.334 19.702 19.326 1.00 65.81 233 ASP A CA 1
ATOM 1778 C C . ASP A 1 233 ? -7.661 19.813 20.701 1.00 65.81 233 ASP A C 1
ATOM 1780 O O . ASP A 1 233 ? -6.749 20.620 20.867 1.00 65.81 233 ASP A O 1
ATOM 1784 N N . SER A 1 234 ? -8.049 18.971 21.664 1.00 68.19 234 SER A N 1
ATOM 1785 C CA . SER A 1 234 ? -7.411 18.867 22.985 1.00 68.19 234 SER A CA 1
ATOM 1786 C C . SER A 1 234 ? -6.208 17.911 23.015 1.00 68.19 234 SER A C 1
ATOM 1788 O O . SER A 1 234 ? -5.548 17.771 24.050 1.00 68.19 234 SER A O 1
ATOM 1790 N N . ALA A 1 235 ? -5.897 17.242 21.899 1.00 77.25 235 ALA A N 1
ATOM 1791 C CA . ALA A 1 235 ? -4.821 16.263 21.839 1.00 77.25 235 ALA A CA 1
ATOM 1792 C C . ALA A 1 235 ? -3.436 16.926 21.924 1.00 77.25 235 ALA A C 1
ATOM 1794 O O . ALA A 1 235 ? -3.194 18.014 21.404 1.00 77.25 235 ALA A O 1
ATOM 1795 N N . ARG A 1 236 ? -2.469 16.208 22.514 1.00 79.12 236 ARG A N 1
ATOM 1796 C CA . ARG A 1 236 ? -1.071 16.674 22.651 1.00 79.12 236 ARG A CA 1
ATOM 1797 C C . ARG A 1 236 ? -0.367 16.912 21.307 1.00 79.12 236 ARG A C 1
ATOM 1799 O O . ARG A 1 236 ? 0.655 17.592 21.269 1.00 79.12 236 ARG A O 1
ATOM 1806 N N . PHE A 1 237 ? -0.884 16.330 20.227 1.00 79.69 237 PHE A N 1
ATOM 1807 C CA . PHE A 1 237 ? -0.435 16.544 18.857 1.00 79.69 237 PHE A CA 1
ATOM 1808 C C . PHE A 1 237 ? -1.636 16.980 18.016 1.00 79.69 237 PHE A C 1
ATOM 1810 O O . PHE A 1 237 ? -2.518 16.174 17.729 1.00 79.69 237 PHE A O 1
ATOM 1817 N N . THR A 1 238 ? -1.676 18.256 17.638 1.00 80.31 238 THR A N 1
ATOM 1818 C CA . THR A 1 238 ? -2.775 18.847 16.868 1.00 80.31 238 THR A CA 1
ATOM 1819 C C . THR A 1 238 ? -2.234 19.734 15.750 1.00 80.31 238 THR A C 1
ATOM 1821 O O . THR A 1 238 ? -1.179 20.352 15.885 1.00 80.31 238 THR A O 1
ATOM 1824 N N . CYS A 1 239 ? -2.966 19.797 14.638 1.00 76.38 239 CYS A N 1
ATOM 1825 C CA . CYS A 1 239 ? -2.670 20.667 13.497 1.00 76.38 239 CYS A CA 1
ATOM 1826 C C . CYS A 1 239 ? -3.518 21.952 13.502 1.00 76.38 239 CYS A C 1
ATOM 1828 O O . CYS A 1 239 ? -3.617 22.617 12.476 1.00 76.38 239 CYS A O 1
ATOM 1830 N N . GLY A 1 240 ? -4.136 22.301 14.636 1.00 80.12 240 GLY A N 1
ATOM 1831 C CA . GLY A 1 240 ? -5.073 23.421 14.739 1.00 80.12 240 GLY A CA 1
ATOM 1832 C C . GLY A 1 240 ? -6.415 23.135 14.055 1.00 80.12 240 GLY A C 1
ATOM 1833 O O . GLY A 1 240 ? -6.521 22.284 13.169 1.00 80.12 240 GLY A O 1
ATOM 1834 N N . HIS A 1 241 ? -7.461 23.851 14.470 1.00 79.69 241 HIS A N 1
ATOM 1835 C CA . HIS A 1 241 ? -8.835 23.547 14.051 1.00 79.69 241 HIS A CA 1
ATOM 1836 C C . HIS A 1 241 ? -9.075 23.786 12.552 1.00 79.69 241 HIS A C 1
ATOM 1838 O O . HIS A 1 241 ? -9.546 22.893 11.845 1.00 79.69 241 HIS A O 1
ATOM 1844 N N . ALA A 1 242 ? -8.683 24.957 12.038 1.00 83.81 242 ALA A N 1
ATOM 1845 C CA . ALA A 1 242 ? -8.923 25.339 10.645 1.00 83.81 242 ALA A CA 1
ATOM 1846 C C . ALA A 1 242 ? -8.110 24.493 9.649 1.00 83.81 242 ALA A C 1
ATOM 1848 O O . ALA A 1 242 ? -8.672 23.893 8.731 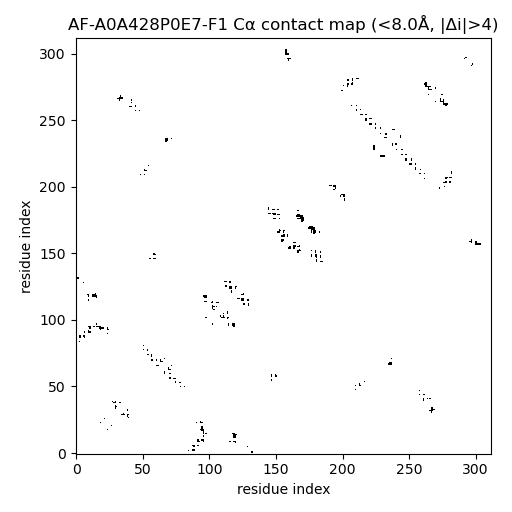1.00 83.81 242 ALA A O 1
ATOM 1849 N N . LEU A 1 243 ? -6.792 24.391 9.859 1.00 87.19 243 LEU A N 1
ATOM 1850 C CA . LEU A 1 243 ? -5.912 23.603 8.995 1.00 87.19 243 LEU A CA 1
ATOM 1851 C C . LEU A 1 243 ? -6.237 22.107 9.095 1.00 87.19 243 LEU A C 1
ATOM 1853 O O . LEU A 1 243 ? -6.305 21.42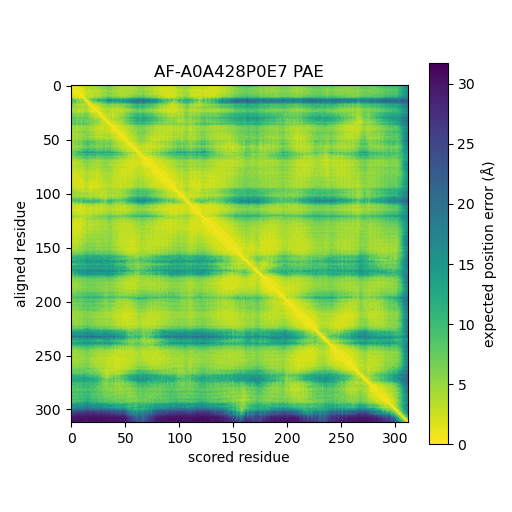7 8.076 1.00 87.19 243 LEU A O 1
ATOM 1857 N N . GLY A 1 244 ? -6.522 21.599 10.297 1.00 85.56 244 GLY A N 1
ATOM 1858 C CA . GLY A 1 244 ? -6.949 20.217 10.483 1.00 85.56 244 GLY A CA 1
ATOM 1859 C C . GLY A 1 244 ? -8.265 19.895 9.769 1.00 85.56 244 GLY A C 1
ATOM 1860 O O . GLY A 1 244 ? -8.397 18.829 9.170 1.00 85.56 244 GLY A O 1
ATOM 1861 N N . THR A 1 245 ? -9.236 20.809 9.788 1.00 87.50 245 THR A N 1
ATOM 1862 C CA . THR A 1 245 ? -10.501 20.640 9.055 1.00 87.50 245 THR A CA 1
ATOM 1863 C C . THR A 1 245 ? -10.263 20.584 7.547 1.00 87.50 245 THR A C 1
ATOM 1865 O O . THR A 1 245 ? -10.759 19.672 6.889 1.00 87.50 245 THR A O 1
ATOM 1868 N N . PHE A 1 246 ? -9.450 21.497 7.006 1.00 91.69 246 PHE A N 1
ATOM 1869 C CA . PHE A 1 246 ? -9.087 21.496 5.587 1.00 91.69 246 PHE A CA 1
ATOM 1870 C C . PHE A 1 246 ? -8.377 20.199 5.172 1.00 91.69 246 PHE A C 1
ATOM 1872 O O . PHE A 1 246 ? -8.782 19.560 4.204 1.00 91.69 246 PHE A O 1
ATOM 1879 N N . VAL A 1 247 ? -7.371 19.765 5.937 1.00 91.62 247 VAL A N 1
ATOM 1880 C CA . VAL A 1 247 ? -6.626 18.525 5.666 1.00 91.62 247 VAL A CA 1
ATOM 1881 C C . VAL A 1 247 ? -7.544 17.304 5.705 1.00 91.62 247 VAL A C 1
ATOM 1883 O O . VAL A 1 247 ? -7.453 16.451 4.828 1.00 91.62 247 VAL A O 1
ATOM 1886 N N . ASN A 1 248 ? -8.470 17.232 6.665 1.00 91.81 248 ASN A N 1
ATOM 1887 C CA . ASN A 1 248 ? -9.436 16.135 6.730 1.00 91.81 248 ASN A CA 1
ATOM 1888 C C . ASN A 1 248 ? -10.368 16.107 5.509 1.00 91.81 248 ASN A C 1
ATOM 1890 O O . ASN A 1 248 ? -10.656 15.029 4.996 1.00 91.81 248 ASN A O 1
ATOM 1894 N N . LEU A 1 249 ? -10.833 17.268 5.033 1.00 92.56 249 LEU A N 1
ATOM 1895 C CA . LEU A 1 249 ? -11.661 17.347 3.825 1.00 92.56 249 LEU A CA 1
ATOM 1896 C C . LEU A 1 249 ? -10.887 16.878 2.591 1.00 92.56 249 LEU A C 1
ATOM 1898 O O . LEU A 1 249 ? -11.391 16.055 1.830 1.00 92.56 249 LEU A O 1
ATOM 1902 N N . VAL A 1 250 ? -9.645 17.343 2.428 1.00 94.62 250 VAL A N 1
ATOM 1903 C CA . VAL A 1 250 ? -8.762 16.896 1.342 1.00 94.62 250 VAL A CA 1
ATOM 1904 C C . VAL A 1 250 ? -8.527 15.388 1.419 1.00 94.62 250 VAL A C 1
ATOM 1906 O O . VAL A 1 250 ? -8.622 14.716 0.397 1.00 94.62 250 VAL A O 1
ATOM 1909 N N . ALA A 1 251 ? -8.297 14.838 2.615 1.00 91.94 251 ALA A N 1
ATOM 1910 C CA . ALA A 1 251 ? -8.095 13.405 2.812 1.00 91.94 251 ALA A CA 1
ATOM 1911 C C . ALA A 1 251 ? -9.323 12.577 2.402 1.00 91.94 251 ALA A C 1
ATOM 1913 O O . ALA A 1 251 ? -9.175 11.572 1.717 1.00 91.94 251 ALA A O 1
ATOM 1914 N N . ILE A 1 252 ? -10.539 13.006 2.759 1.00 93.75 252 ILE A N 1
ATOM 1915 C CA . ILE A 1 252 ? -11.777 12.314 2.357 1.00 93.75 252 ILE A CA 1
ATOM 1916 C C . ILE A 1 252 ? -11.959 12.368 0.840 1.00 93.75 252 ILE A C 1
ATOM 1918 O O . ILE A 1 252 ? -12.245 11.340 0.228 1.00 93.75 252 ILE A O 1
ATOM 1922 N N . CYS A 1 253 ? -11.774 13.540 0.227 1.00 94.25 253 CYS A N 1
ATOM 1923 C CA . CYS A 1 253 ? -11.860 13.690 -1.225 1.00 94.25 253 CYS A CA 1
ATOM 1924 C C . CYS A 1 253 ? -10.823 12.816 -1.942 1.00 94.25 253 CYS A C 1
ATOM 1926 O O . CYS A 1 253 ? -11.146 12.177 -2.941 1.00 94.25 253 CYS A O 1
ATOM 1928 N N . TRP A 1 254 ? -9.600 12.751 -1.410 1.00 91.75 254 TRP A N 1
ATOM 1929 C CA . TRP A 1 254 ? -8.531 11.916 -1.946 1.00 91.75 254 TRP A CA 1
ATOM 1930 C C . TRP A 1 254 ? -8.849 10.426 -1.823 1.00 91.75 254 TRP A C 1
ATOM 1932 O O . TRP A 1 254 ? -8.750 9.712 -2.812 1.00 91.75 254 TRP A O 1
ATOM 1942 N N . ILE A 1 255 ? -9.308 9.962 -0.656 1.00 91.44 255 ILE A N 1
ATOM 1943 C CA . ILE A 1 255 ? -9.699 8.558 -0.455 1.00 91.44 255 ILE A CA 1
ATOM 1944 C C . ILE A 1 255 ? -10.872 8.185 -1.371 1.00 91.44 255 ILE A C 1
ATOM 1946 O O . ILE A 1 255 ? -10.879 7.103 -1.953 1.00 91.44 255 ILE A O 1
ATOM 1950 N N . ALA A 1 256 ? -11.852 9.076 -1.550 1.00 91.62 256 ALA A N 1
ATOM 1951 C CA . ALA A 1 256 ? -12.959 8.846 -2.476 1.00 91.62 256 ALA A CA 1
ATOM 1952 C C . ALA A 1 256 ? -12.471 8.728 -3.930 1.00 91.62 256 ALA A C 1
ATOM 1954 O O . ALA A 1 256 ? -12.891 7.822 -4.651 1.00 91.62 256 ALA A O 1
ATOM 1955 N N . PHE A 1 257 ? -11.557 9.608 -4.347 1.00 91.06 257 PHE A N 1
ATOM 1956 C CA . PHE A 1 257 ? -10.920 9.546 -5.661 1.00 91.06 257 PHE A CA 1
ATOM 1957 C C . PHE A 1 257 ? -10.118 8.250 -5.848 1.00 91.06 257 PHE A C 1
ATOM 1959 O O . PHE A 1 257 ? -10.275 7.566 -6.857 1.00 91.06 257 PHE A O 1
ATOM 1966 N N . GLU A 1 258 ? -9.322 7.872 -4.850 1.00 88.56 258 GLU A N 1
ATOM 1967 C CA . GLU A 1 258 ? -8.515 6.654 -4.825 1.00 88.56 258 GLU A CA 1
ATOM 1968 C C . GLU A 1 258 ? -9.385 5.394 -4.956 1.00 88.56 258 GLU A C 1
ATOM 1970 O O . GLU A 1 258 ? -9.101 4.539 -5.790 1.00 88.56 258 GLU A O 1
ATOM 1975 N N . VAL A 1 259 ? -10.492 5.294 -4.215 1.00 88.19 259 VAL A N 1
ATOM 1976 C CA . VAL A 1 259 ? -11.439 4.164 -4.304 1.00 88.19 259 VAL A CA 1
ATOM 1977 C C . VAL A 1 259 ? -12.031 4.025 -5.712 1.00 88.19 259 VAL A C 1
ATOM 1979 O O . VAL A 1 259 ? -12.161 2.911 -6.228 1.00 88.19 259 VAL A O 1
ATOM 1982 N N . VAL A 1 260 ? -12.373 5.137 -6.366 1.00 88.31 260 VAL A N 1
ATOM 1983 C CA . VAL A 1 260 ? -12.845 5.101 -7.759 1.00 88.31 260 VAL A CA 1
ATOM 1984 C C . VAL A 1 260 ? -11.725 4.623 -8.676 1.00 88.31 260 VAL A C 1
ATOM 1986 O O . VAL A 1 260 ? -11.935 3.705 -9.465 1.00 88.31 260 VAL A O 1
ATOM 1989 N N . LEU A 1 261 ? -10.527 5.182 -8.528 1.00 86.94 261 LEU A N 1
ATOM 1990 C CA . LEU A 1 261 ? -9.373 4.865 -9.359 1.00 86.94 261 LEU A CA 1
ATOM 1991 C C . LEU A 1 261 ? -8.960 3.388 -9.240 1.00 86.94 261 LEU A C 1
ATOM 1993 O O . LEU A 1 261 ? -8.742 2.733 -10.256 1.00 86.94 261 LEU A O 1
ATOM 1997 N N . PHE A 1 262 ? -8.946 2.824 -8.025 1.00 84.31 262 PHE A N 1
ATOM 1998 C CA . PHE A 1 262 ? -8.678 1.397 -7.780 1.00 84.31 262 PHE A CA 1
ATOM 1999 C C . PHE A 1 262 ? -9.767 0.472 -8.318 1.00 84.31 262 PHE A C 1
ATOM 2001 O O . PHE A 1 262 ? -9.534 -0.730 -8.416 1.00 84.31 262 PHE A O 1
ATOM 2008 N N . SER A 1 263 ? -10.934 1.005 -8.682 1.00 85.00 263 SER A N 1
ATOM 2009 C CA . SER A 1 263 ? -11.998 0.252 -9.350 1.00 85.00 263 SER A CA 1
ATOM 2010 C C . SER A 1 263 ? -11.879 0.289 -10.878 1.00 85.00 263 SER A C 1
ATOM 2012 O O . SER A 1 263 ? -12.582 -0.459 -11.558 1.00 85.00 263 SER A O 1
ATOM 2014 N N . MET A 1 264 ? -11.012 1.140 -11.441 1.00 84.50 264 MET A N 1
ATOM 2015 C CA . MET A 1 264 ? -10.829 1.260 -12.889 1.00 84.50 264 MET A CA 1
ATOM 2016 C C . MET A 1 264 ? -9.863 0.185 -13.422 1.00 84.50 264 MET A C 1
ATOM 2018 O O . MET A 1 264 ? -8.938 -0.235 -12.719 1.00 84.50 264 MET A O 1
ATOM 2022 N N . PRO A 1 265 ? -10.064 -0.308 -14.657 1.00 83.38 265 PRO A N 1
ATOM 2023 C CA . PRO A 1 265 ? -9.138 -1.236 -15.303 1.00 83.38 265 PRO A CA 1
ATOM 2024 C C . PRO A 1 265 ? -7.865 -0.520 -15.776 1.00 83.38 265 PRO A C 1
ATOM 2026 O O . PRO A 1 265 ? -7.916 0.624 -16.221 1.00 83.38 265 PRO A O 1
ATOM 2029 N N . MET A 1 266 ? -6.721 -1.212 -15.740 1.00 78.81 266 MET A N 1
ATOM 2030 C CA . MET A 1 266 ? -5.437 -0.619 -16.146 1.00 78.81 266 MET A CA 1
ATOM 2031 C C . MET A 1 266 ? -5.274 -0.466 -17.666 1.00 78.81 266 MET A C 1
ATOM 2033 O O . MET A 1 266 ? -4.508 0.387 -18.107 1.00 78.81 266 MET A O 1
ATOM 2037 N N . VAL A 1 267 ? -5.986 -1.274 -18.462 1.00 82.38 267 VAL A N 1
ATOM 2038 C CA . VAL A 1 267 ? -5.881 -1.295 -19.931 1.00 82.38 267 VAL A CA 1
ATOM 2039 C C . VAL A 1 267 ? -7.271 -1.369 -20.569 1.00 82.38 267 VAL A C 1
ATOM 2041 O O . VAL A 1 267 ? -8.143 -2.097 -20.087 1.00 82.38 267 VAL A O 1
ATOM 2044 N N . LEU A 1 268 ? -7.463 -0.633 -21.664 1.00 83.94 268 LEU A N 1
ATOM 2045 C CA . LEU A 1 268 ? -8.636 -0.674 -22.538 1.00 83.94 268 LEU A CA 1
ATOM 2046 C C . LEU A 1 268 ? -8.280 -1.300 -23.904 1.00 83.94 268 LEU A C 1
ATOM 2048 O O . LEU A 1 268 ? -7.163 -1.104 -24.380 1.00 83.94 268 LEU A O 1
ATOM 2052 N N . PRO A 1 269 ? -9.215 -2.003 -24.578 1.00 83.19 269 PRO A N 1
ATOM 2053 C CA . PRO A 1 269 ? -10.590 -2.294 -24.165 1.00 83.19 269 PRO A CA 1
ATOM 2054 C C . PRO A 1 269 ? -10.681 -3.354 -23.055 1.00 83.19 269 PRO A C 1
ATOM 2056 O O . PRO A 1 269 ? -9.823 -4.226 -22.912 1.00 83.19 269 PRO A O 1
ATOM 2059 N N . VAL A 1 270 ? -11.756 -3.286 -22.264 1.00 81.44 270 VAL A N 1
ATOM 2060 C CA . VAL A 1 270 ? -11.989 -4.224 -21.159 1.00 81.44 270 VAL A CA 1
ATOM 2061 C C . VAL A 1 270 ? -12.456 -5.570 -21.703 1.00 81.44 270 VAL A C 1
ATOM 2063 O O . VAL A 1 270 ? -13.433 -5.659 -22.442 1.00 81.44 270 VAL A O 1
ATOM 2066 N N . THR A 1 271 ? -11.776 -6.628 -21.287 1.00 81.31 271 THR A N 1
ATOM 2067 C CA . THR A 1 271 ? -12.157 -8.024 -21.504 1.00 81.31 271 THR A CA 1
ATOM 2068 C C . THR A 1 271 ? -12.513 -8.652 -20.157 1.00 81.31 271 THR A C 1
ATOM 2070 O O . THR A 1 271 ? -12.069 -8.147 -19.122 1.00 81.31 271 THR A O 1
ATOM 2073 N N . PRO A 1 272 ? -13.242 -9.781 -20.113 1.00 75.56 272 PRO A N 1
ATOM 2074 C CA . PRO A 1 272 ? -13.487 -10.496 -18.857 1.00 75.56 272 PRO A CA 1
ATOM 2075 C C . PRO A 1 272 ? -12.198 -10.839 -18.092 1.00 75.56 272 PRO A C 1
ATOM 2077 O O . PRO A 1 272 ? -12.210 -10.912 -16.865 1.00 75.56 272 PRO A O 1
ATOM 2080 N N . SER A 1 273 ? -11.087 -11.002 -18.817 1.00 70.56 273 SER A N 1
ATOM 2081 C CA . SER A 1 273 ? -9.744 -11.241 -18.288 1.00 70.56 273 SER A CA 1
ATOM 2082 C C . SER A 1 273 ? -8.959 -9.980 -17.900 1.00 70.56 273 SER A C 1
ATOM 2084 O O . SER A 1 273 ? -7.973 -10.103 -17.187 1.00 70.56 273 SER A O 1
ATOM 2086 N N . SER A 1 274 ? -9.348 -8.781 -18.349 1.00 73.62 274 SER A N 1
ATOM 2087 C CA . SER A 1 274 ? -8.666 -7.512 -18.017 1.00 73.62 274 SER A CA 1
ATOM 2088 C C . SER A 1 274 ? -9.498 -6.574 -17.137 1.00 73.62 274 SER A C 1
ATOM 2090 O O . SER A 1 274 ? -9.031 -5.502 -16.752 1.00 73.62 274 SER A O 1
ATOM 2092 N N . MET A 1 275 ? -10.727 -6.970 -16.799 1.00 76.19 275 MET A N 1
ATOM 2093 C CA . MET A 1 275 ? -11.602 -6.210 -15.916 1.00 76.19 275 MET A CA 1
ATOM 2094 C C . MET A 1 275 ? -11.076 -6.206 -14.481 1.00 76.19 275 MET A C 1
ATOM 2096 O O . MET A 1 275 ? -10.685 -7.234 -13.927 1.00 76.19 275 MET A O 1
ATOM 2100 N N . ASN A 1 276 ? -11.120 -5.031 -13.858 1.00 79.94 276 ASN A N 1
ATOM 2101 C CA . ASN A 1 276 ? -10.836 -4.887 -12.444 1.00 79.94 276 ASN A CA 1
ATOM 2102 C C . ASN A 1 276 ? -12.098 -5.209 -11.627 1.00 79.94 276 ASN A C 1
ATOM 2104 O O . ASN A 1 276 ? -13.068 -4.454 -11.631 1.00 79.94 276 ASN A O 1
ATOM 2108 N N . TYR A 1 277 ? -12.086 -6.348 -10.933 1.00 80.38 277 TYR A N 1
ATOM 2109 C CA . TYR A 1 277 ? -13.211 -6.817 -10.115 1.00 80.38 277 TYR A CA 1
ATOM 2110 C C . TYR A 1 277 ? -13.198 -6.274 -8.675 1.00 80.38 277 TYR A C 1
ATOM 2112 O O . TYR A 1 277 ? -14.014 -6.703 -7.856 1.00 80.38 277 TYR A O 1
ATOM 2120 N N . ALA A 1 278 ? -12.304 -5.335 -8.344 1.00 81.62 278 ALA A N 1
ATOM 2121 C CA . ALA A 1 278 ? -12.146 -4.825 -6.983 1.00 81.62 278 ALA A CA 1
ATOM 2122 C C . ALA A 1 278 ? -13.444 -4.232 -6.407 1.00 81.62 278 ALA A C 1
ATOM 2124 O O . ALA A 1 278 ? -13.791 -4.510 -5.264 1.00 81.62 278 ALA A O 1
ATOM 2125 N N . SER A 1 279 ? -14.224 -3.490 -7.197 1.00 80.56 279 SER A N 1
ATOM 2126 C CA . SER A 1 279 ? -15.486 -2.891 -6.732 1.00 80.56 279 SER A CA 1
ATOM 2127 C C . SER A 1 279 ? -16.524 -3.937 -6.304 1.00 80.56 279 SER A C 1
ATOM 2129 O O . SER A 1 279 ? -17.140 -3.811 -5.245 1.00 80.56 279 SER A O 1
ATOM 2131 N N . VAL A 1 280 ? -16.685 -5.008 -7.085 1.00 81.88 280 VAL A N 1
ATOM 2132 C CA . VAL A 1 280 ? -17.618 -6.108 -6.785 1.00 81.88 280 VAL A CA 1
ATOM 2133 C C . VAL A 1 280 ? -17.180 -6.848 -5.525 1.00 81.88 280 VAL A C 1
ATOM 2135 O O . VAL A 1 280 ? -17.993 -7.118 -4.640 1.00 81.88 280 VAL A O 1
ATOM 2138 N N . VAL A 1 281 ? -15.882 -7.136 -5.416 1.00 83.00 281 VAL A N 1
ATOM 2139 C CA . VAL A 1 281 ? -15.307 -7.817 -4.252 1.00 83.00 281 VAL A CA 1
ATOM 2140 C C . VAL A 1 281 ? -15.434 -6.945 -2.997 1.00 83.00 281 VAL A C 1
ATOM 2142 O O . VAL A 1 281 ? -15.796 -7.460 -1.940 1.00 83.00 281 VAL A O 1
ATOM 2145 N N . LEU A 1 282 ? -15.245 -5.625 -3.104 1.00 85.19 282 LEU A N 1
ATOM 2146 C CA . LEU A 1 282 ? -15.426 -4.678 -2.001 1.00 85.19 282 LEU A CA 1
ATOM 2147 C C . LEU A 1 282 ? -16.863 -4.696 -1.475 1.00 85.19 282 LEU A C 1
ATOM 2149 O O . LEU A 1 282 ? -17.069 -4.803 -0.267 1.00 85.19 282 LEU A O 1
ATOM 2153 N N . VAL A 1 283 ? -17.859 -4.636 -2.364 1.00 85.56 283 VAL A N 1
ATOM 2154 C CA . VAL A 1 283 ? -19.277 -4.733 -1.975 1.00 85.56 283 VAL A CA 1
ATOM 2155 C C . VAL A 1 283 ? -19.566 -6.093 -1.329 1.00 85.56 283 VAL A C 1
ATOM 2157 O O . VAL A 1 283 ? -20.253 -6.158 -0.309 1.00 85.56 283 VAL A O 1
ATOM 2160 N N . GLY A 1 284 ? -18.991 -7.178 -1.853 1.00 85.56 284 GLY A N 1
ATOM 2161 C CA . GLY A 1 284 ? -19.069 -8.508 -1.243 1.00 85.56 284 GLY A CA 1
ATOM 2162 C C . GLY A 1 284 ? -18.541 -8.535 0.196 1.00 85.56 284 GLY A C 1
ATOM 2163 O O . GLY A 1 284 ? -19.240 -8.968 1.110 1.00 85.56 284 GLY A O 1
ATOM 2164 N N . PHE A 1 285 ? -17.348 -7.996 0.445 1.00 84.69 285 PHE A N 1
ATOM 2165 C CA . PHE A 1 285 ? -16.801 -7.919 1.804 1.00 84.69 285 PHE A CA 1
ATOM 2166 C C . PHE A 1 285 ? -17.602 -6.992 2.718 1.00 84.69 285 PHE A C 1
ATOM 2168 O O . PHE A 1 285 ? -17.855 -7.339 3.874 1.00 84.69 285 PHE A O 1
ATOM 2175 N N . ALA A 1 286 ? -18.044 -5.841 2.211 1.00 85.56 286 ALA A N 1
ATOM 2176 C CA . ALA A 1 286 ? -18.858 -4.901 2.971 1.00 85.56 286 ALA A CA 1
ATOM 2177 C C . ALA A 1 286 ? -20.195 -5.525 3.398 1.00 85.56 286 ALA A C 1
ATOM 2179 O O . ALA A 1 286 ? -20.610 -5.362 4.544 1.00 85.56 286 ALA A O 1
ATOM 2180 N N . THR A 1 287 ? -20.844 -6.290 2.516 1.00 86.38 287 THR A N 1
ATOM 2181 C CA . THR A 1 287 ? -22.102 -6.987 2.832 1.00 86.38 287 THR A CA 1
ATOM 2182 C C . THR A 1 287 ? -21.907 -8.101 3.858 1.00 86.38 287 THR A C 1
ATOM 2184 O O . THR A 1 287 ? -22.696 -8.186 4.798 1.00 86.38 287 THR A O 1
ATOM 2187 N N . ILE A 1 288 ? -20.838 -8.900 3.754 1.00 87.56 288 ILE A N 1
ATOM 2188 C CA . ILE A 1 288 ? -20.499 -9.926 4.759 1.00 87.56 288 ILE A CA 1
ATOM 2189 C C . ILE A 1 288 ? -20.225 -9.278 6.122 1.00 87.56 288 ILE A C 1
ATOM 2191 O O . ILE A 1 288 ? -20.752 -9.728 7.141 1.00 87.56 288 ILE A O 1
ATOM 2195 N N . SER A 1 289 ? -19.446 -8.194 6.144 1.00 85.00 289 SER A N 1
ATOM 2196 C CA . SER A 1 289 ? -19.140 -7.441 7.365 1.00 85.00 289 SER A CA 1
ATOM 2197 C C . SER A 1 289 ? -20.401 -6.839 7.994 1.00 85.00 289 SER A C 1
ATOM 2199 O O . SER A 1 289 ? -20.642 -7.002 9.191 1.00 85.00 289 SER A O 1
ATOM 2201 N N . ALA A 1 290 ? -21.270 -6.224 7.185 1.00 85.94 290 ALA A N 1
ATOM 2202 C CA . ALA A 1 290 ? -22.547 -5.683 7.642 1.00 85.94 290 ALA A CA 1
ATOM 2203 C C . ALA A 1 290 ? -23.461 -6.783 8.203 1.00 85.94 290 ALA A C 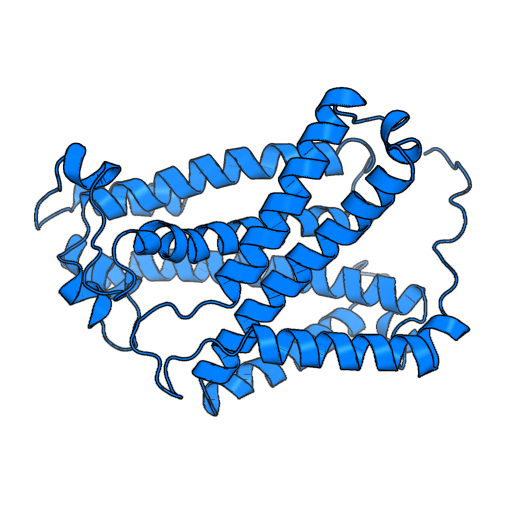1
ATOM 2205 O O . ALA A 1 290 ? -24.027 -6.622 9.285 1.00 85.94 290 ALA A O 1
ATOM 2206 N N . ALA A 1 291 ? -23.569 -7.925 7.520 1.00 87.94 291 ALA A N 1
ATOM 2207 C CA . ALA A 1 291 ? -24.338 -9.067 8.004 1.00 87.94 291 ALA A CA 1
ATOM 2208 C C . ALA A 1 291 ? -23.810 -9.559 9.360 1.00 87.94 291 ALA A C 1
ATOM 2210 O O . ALA A 1 291 ? -24.589 -9.725 10.301 1.00 87.94 291 ALA A O 1
ATOM 2211 N N . TRP A 1 292 ? -22.490 -9.714 9.503 1.00 84.81 292 TRP A N 1
ATOM 2212 C CA . TRP A 1 292 ? -21.866 -10.092 10.774 1.00 84.81 292 TRP A CA 1
ATOM 2213 C C . TRP A 1 292 ? -22.146 -9.075 11.887 1.00 84.81 292 TRP A C 1
ATOM 2215 O O . TRP A 1 292 ? -22.477 -9.452 13.019 1.00 84.81 292 TRP A O 1
ATOM 2225 N N . TYR A 1 293 ? -22.085 -7.782 11.560 1.00 83.50 293 TYR A N 1
ATOM 2226 C CA . TYR A 1 293 ? -22.398 -6.709 12.494 1.00 83.50 293 TYR A CA 1
ATOM 2227 C C . TYR A 1 293 ? -23.838 -6.799 13.015 1.00 83.50 293 TYR A C 1
ATOM 2229 O O . TYR A 1 293 ? -24.057 -6.761 14.228 1.00 83.50 293 TYR A O 1
ATOM 2237 N N . PHE A 1 294 ? -24.818 -6.985 12.126 1.00 85.50 294 PHE A N 1
ATOM 2238 C CA . PHE A 1 294 ? -26.229 -7.095 12.511 1.00 85.50 294 PHE A CA 1
ATOM 2239 C C . PHE A 1 294 ? -26.551 -8.385 13.275 1.00 85.50 294 PHE A C 1
ATOM 2241 O O . PHE A 1 294 ? -27.367 -8.363 14.200 1.00 85.50 294 PHE A O 1
ATOM 2248 N N . ILE A 1 295 ? -25.919 -9.506 12.919 1.00 84.62 295 ILE A N 1
ATOM 2249 C CA . ILE A 1 295 ? -26.182 -10.807 13.546 1.00 84.62 295 ILE A CA 1
ATOM 2250 C C . ILE A 1 295 ? -25.584 -10.869 14.957 1.00 84.62 295 ILE A C 1
ATOM 2252 O O . ILE A 1 295 ? -26.278 -11.281 15.900 1.00 84.62 295 ILE A O 1
ATOM 2256 N N . HIS A 1 296 ? -24.317 -10.465 15.097 1.00 78.56 296 HIS A N 1
ATOM 2257 C CA . HIS A 1 296 ? -23.509 -10.720 16.289 1.00 78.56 296 HIS A CA 1
ATOM 2258 C C . HIS A 1 296 ? -22.911 -9.451 16.903 1.00 78.56 296 HIS A C 1
ATOM 2260 O O . HIS A 1 296 ? -23.178 -9.168 18.072 1.00 78.56 296 HIS A O 1
ATOM 2266 N N . ALA A 1 297 ? -22.139 -8.668 16.139 1.00 75.06 297 ALA A N 1
ATOM 2267 C CA . ALA A 1 297 ? -21.299 -7.623 16.734 1.00 75.06 297 ALA A CA 1
ATOM 2268 C C . ALA A 1 297 ? -22.117 -6.539 17.456 1.00 75.06 297 ALA A C 1
ATOM 2270 O O . ALA A 1 297 ? -21.748 -6.144 18.555 1.00 75.06 297 ALA A O 1
ATOM 2271 N N . ARG A 1 298 ? -23.287 -6.137 16.936 1.00 77.25 298 ARG A N 1
ATOM 2272 C CA . ARG A 1 298 ? -24.176 -5.154 17.591 1.00 77.25 298 ARG A CA 1
ATOM 2273 C C . ARG A 1 298 ? -24.627 -5.568 19.000 1.00 77.25 298 ARG A C 1
ATOM 2275 O O . ARG A 1 298 ? -24.960 -4.709 19.808 1.00 77.25 298 ARG A O 1
ATOM 2282 N N . LYS A 1 299 ? -24.689 -6.871 19.291 1.00 77.00 299 LYS A N 1
ATOM 2283 C CA . LYS A 1 299 ? -25.172 -7.402 20.580 1.00 77.00 299 LYS A CA 1
ATOM 2284 C C . LYS A 1 299 ? -24.058 -7.559 21.612 1.00 77.00 299 LYS A C 1
ATOM 2286 O O . LYS A 1 299 ? -24.343 -7.616 22.804 1.00 77.00 299 LYS A O 1
ATOM 2291 N N . VAL A 1 300 ? -22.818 -7.696 21.148 1.00 74.75 300 VAL A N 1
ATOM 2292 C CA . VAL A 1 300 ? -21.684 -8.154 21.960 1.00 74.75 300 VAL A CA 1
ATOM 2293 C C . VAL A 1 300 ? -20.609 -7.076 22.095 1.00 74.75 300 VAL A C 1
ATOM 2295 O O . VAL A 1 300 ? -19.986 -6.973 23.150 1.00 74.75 300 VAL A O 1
ATOM 2298 N N . TYR A 1 301 ? -20.430 -6.245 21.066 1.00 69.19 301 TYR A N 1
ATOM 2299 C CA . TYR A 1 301 ? -19.458 -5.163 21.063 1.00 69.19 301 TYR A CA 1
ATOM 2300 C C . TYR A 1 301 ? -19.903 -4.059 22.022 1.00 69.19 301 TYR A C 1
ATOM 2302 O O . TYR A 1 301 ? -20.829 -3.294 21.744 1.00 69.19 301 TYR A O 1
ATOM 2310 N N . LYS A 1 302 ? -19.231 -3.985 23.167 1.00 64.00 302 LYS A N 1
ATOM 2311 C CA . LYS A 1 302 ? -19.203 -2.779 23.988 1.00 64.00 302 LYS A CA 1
ATOM 2312 C C . LYS A 1 302 ? -18.010 -1.971 23.495 1.00 64.00 302 LYS A C 1
ATOM 2314 O O . LYS A 1 302 ? -16.941 -2.548 23.315 1.00 64.00 302 LYS A O 1
ATOM 2319 N N . GLY A 1 303 ? -18.218 -0.681 23.220 1.00 58.91 303 GLY A N 1
ATOM 2320 C CA . GLY A 1 303 ? -17.129 0.219 22.836 1.00 58.91 303 GLY A CA 1
ATOM 2321 C C . GLY A 1 303 ? -15.973 0.163 23.844 1.00 58.91 303 GLY A C 1
ATOM 2322 O O . GLY A 1 303 ? -16.160 -0.378 24.940 1.00 58.91 303 GLY A O 1
ATOM 2323 N N . PRO A 1 304 ? -14.787 0.686 23.482 1.00 53.25 304 PRO A N 1
ATOM 2324 C CA . PRO A 1 304 ? -13.629 0.654 24.366 1.00 53.25 304 PRO A CA 1
ATOM 2325 C C . PRO A 1 304 ? -14.041 1.156 25.759 1.00 53.25 304 PRO A C 1
ATOM 2327 O O . PRO A 1 304 ? -14.748 2.166 25.827 1.00 53.25 304 PRO A O 1
ATOM 2330 N N . PRO A 1 305 ? -13.692 0.433 26.844 1.00 54.31 305 PRO A N 1
ATOM 2331 C CA . PRO A 1 305 ? -14.013 0.880 28.193 1.00 54.31 305 PRO A CA 1
ATOM 2332 C C . PRO A 1 305 ? -13.486 2.302 28.344 1.00 54.31 305 PRO A C 1
ATOM 2334 O O . PRO A 1 305 ? -12.372 2.565 27.879 1.00 54.31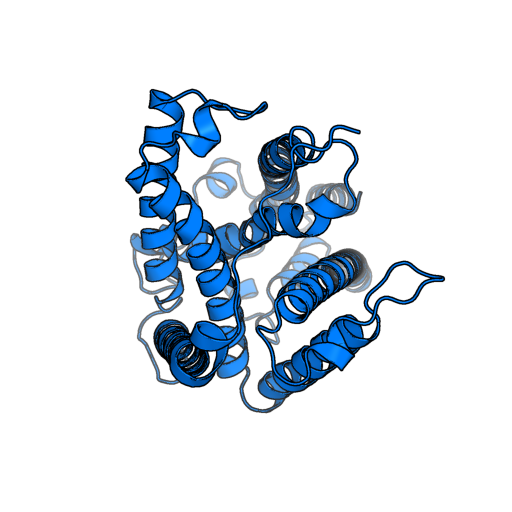 305 PRO A O 1
ATOM 2337 N N . ASP A 1 306 ? -14.295 3.197 28.924 1.00 45.09 306 ASP A N 1
ATOM 2338 C CA . ASP A 1 306 ? -13.876 4.567 29.205 1.00 45.09 306 ASP A CA 1
ATOM 2339 C C . ASP A 1 306 ? -12.478 4.488 29.805 1.00 45.09 306 ASP A C 1
ATOM 2341 O O . ASP A 1 306 ? -12.261 3.829 30.827 1.00 45.09 306 ASP A O 1
ATOM 2345 N N . SER A 1 307 ? -11.496 5.044 29.095 1.00 45.88 307 SER A N 1
ATOM 2346 C CA . SER A 1 307 ? -10.156 5.133 29.630 1.00 45.88 307 SER A CA 1
ATOM 2347 C C . SER A 1 307 ? -10.264 6.086 30.807 1.00 45.88 307 SER A C 1
ATOM 2349 O O . SER A 1 307 ? -10.226 7.305 30.622 1.00 45.88 307 SER A O 1
ATOM 2351 N N . ASP A 1 308 ? -10.434 5.537 32.008 1.00 37.69 308 ASP A N 1
ATOM 2352 C CA . ASP A 1 308 ? -10.105 6.249 33.227 1.00 37.69 308 ASP A CA 1
ATOM 2353 C C . ASP A 1 308 ? -8.741 6.884 32.975 1.00 37.69 308 ASP A C 1
ATOM 2355 O O . ASP A 1 308 ? -7.823 6.226 32.477 1.00 37.69 308 ASP A O 1
ATOM 2359 N N . GLY A 1 309 ? -8.641 8.191 33.203 1.00 38.12 309 GLY A N 1
ATOM 2360 C CA . GLY A 1 309 ? -7.438 8.982 32.981 1.00 38.12 309 GLY A CA 1
ATOM 2361 C C . GLY A 1 309 ? -6.305 8.575 33.921 1.00 38.12 309 GLY A C 1
ATOM 2362 O O . GLY A 1 309 ? -5.875 9.368 34.753 1.00 38.12 309 GLY A O 1
ATOM 2363 N N . ILE A 1 310 ? -5.812 7.346 33.805 1.00 35.94 310 ILE A N 1
ATOM 2364 C CA . ILE A 1 310 ? -4.671 6.844 34.552 1.00 35.94 310 ILE A CA 1
ATOM 2365 C C . ILE A 1 310 ? -3.422 7.264 33.796 1.00 35.94 310 ILE A C 1
ATOM 2367 O O . ILE A 1 310 ? -2.995 6.655 32.814 1.00 35.94 310 ILE A O 1
ATOM 2371 N N . GLY A 1 311 ? -2.870 8.381 34.264 1.00 37.31 311 GLY A N 1
ATOM 2372 C CA . GLY A 1 311 ? -1.493 8.737 34.007 1.00 37.31 311 GLY A CA 1
ATOM 2373 C C . GLY A 1 311 ? -0.559 7.624 34.475 1.00 37.31 311 GLY A C 1
ATOM 2374 O O . GLY A 1 311 ? -0.676 7.136 35.596 1.00 37.31 311 GLY A O 1
ATOM 2375 N N . TYR A 1 312 ? 0.382 7.288 33.602 1.00 34.38 312 TYR A N 1
ATOM 2376 C CA . TYR A 1 312 ? 1.714 6.810 33.945 1.00 34.38 312 TYR A CA 1
ATOM 2377 C C . TYR A 1 312 ? 2.707 7.561 33.054 1.00 34.38 312 TYR A C 1
ATOM 2379 O O . TYR A 1 312 ? 2.428 7.705 31.837 1.00 34.38 312 TYR A O 1
#

Mean predicted aligned error: 7.2 Å

Organism: NCBI:txid1325734

Sequence (312 aa):
MTIIVILVALLVKADRGRHDANYAFTNYDKSFSGWGDFTFFIGLLPSAYTFSAVGMISSMAEQTAQPAVKVPRAISLAVPVEFISGLLFILPICFTMPPLEELITATYGQALPTLFRSVIGSDAGAFGLLFLVLVLTMCCSFSITTASSRVTCAFARDNAIPLSRLWYRIDERTGVPVYAFVLVNIIQVLLSHVYLGSPLAFTAFVSVGIMALSVSYAIPVVIGLFHGRREVDSARFTCGHALGTFVNLVAICWIAFEVVLFSMPMVLPVTPSSMNYASVVLVGFATISAAWYFIHARKVYKGPPDSDGIGY

Solvent-accessible surface area (backbone atoms only — not comparable to full-atom values): 17219 Å² total; per-residue (Å²): 108,65,55,57,52,50,30,50,51,41,62,70,47,25,74,84,45,67,56,52,71,65,50,46,75,69,63,76,84,36,75,84,30,58,51,42,84,55,33,62,63,59,66,43,50,69,60,55,58,74,60,59,61,56,71,53,58,60,60,49,37,92,78,40,85,61,33,73,52,50,45,61,50,49,50,65,51,44,54,61,53,49,51,54,52,49,48,51,48,46,51,39,45,50,29,33,58,69,66,65,68,64,37,68,68,19,76,94,69,41,37,66,64,53,42,36,30,62,25,57,72,32,69,69,58,20,49,54,54,49,48,52,50,51,54,50,52,50,54,50,50,54,52,51,51,52,42,53,14,45,48,48,22,54,39,14,69,41,49,58,42,90,70,16,80,61,26,42,44,60,39,86,90,78,73,42,39,57,49,18,38,52,51,52,50,53,52,50,54,58,56,54,51,40,40,80,78,33,55,66,61,34,52,25,52,56,53,27,55,48,46,52,45,50,50,59,58,41,50,61,49,52,54,34,56,76,60,69,37,61,84,47,69,77,38,91,61,63,70,56,72,68,57,41,50,52,51,47,52,52,50,46,55,48,47,55,51,48,49,53,56,65,34,48,51,75,39,51,82,74,41,93,90,48,54,47,50,18,54,62,51,41,52,52,52,51,50,54,51,50,51,46,34,74,76,46,28,71,82,56,47,63,74,82,74,81,76,70,88,74,83,129

pLDDT: mean 85.01, std 9.34, range [34.38, 94.62]

Nearest PDB structures (foldseek):
  5omj-assembly1_A-2  TM=1.497E-01  e=2.266E+00  Geobacillus kaustophilus HTA426
  6f6l-assembly1_A  TM=1.556E-01  e=7.514E+00  Geobacillus kaustophilus HTA426
  6i95-assembly1_A-2  TM=1.463E-01  e=9.036E+00  Geobacillus kaustophilus HTA426

Secondary structure (DSSP, 8-state):
-HHHHHHHHHHHH-TT----HHHHHH----TTTS-GGGHHHHHHHHHHHHHTTGGGGGGGGGGSSSHHHHHHHHHHHHHHHHHHHHHHHHHHHHHHPPPHHHHHT-GGG-HHHHHHHHHH--HHHHHHHHHHHHHHHHHHHHHHHHHHHHHHHHHHHTT-STTHHHHT---TTT-S-HHHHHHHHHHHHHHHHHHHH-HHHHHHHHHHHHHHHHHHHHHHHHHHHHTTTHHHHTSSS---HHHHHHHHHHHHHHHHHHHHHHTS-SSSS--TTT---HHHHHHHHHHHHHHHIIIIIHHH-PPSP-------

Foldseek 3Di:
DLLVVLLCLLVVQLVVAWDDPCQLPPDDDQPFFVPRPCLVLLVCLVVLVQLLCLCLLLLCLVVDDPSLPVSVVSSVVVVVVSVVSVCSNSRSCSTRFDPVVQQCPDPPNHNQLSRLCRRNVDNVRSVVSVVSVVVVVVVVVVVVLQSQLSVQLVCLVQVLDPPSVQQVDADPVPRGSVSSSVVSVVVVVVLVVVCVVPVLVSVLVSLLVSLVSLVVVLVVLVVCVVVQVPVVCPGPDHPDRPVSNVVSVVSNVVSVVSNVSSQQFRHPPDDPNRHRCNVVVNVVVVVVSVVSCVPPVVVRGDDDPPPPPDDD

Radius of gyration: 22.34 Å; Cα contacts (8 Å, |Δi|>4): 278; chains: 1; bounding box: 53×46×61 Å

InterPro domains:
  IPR002293 Amino acid/polyamine transporter I [PF13520] (2-285)